Protein AF-A0AB32T5U4-F1 (afdb_monomer_lite)

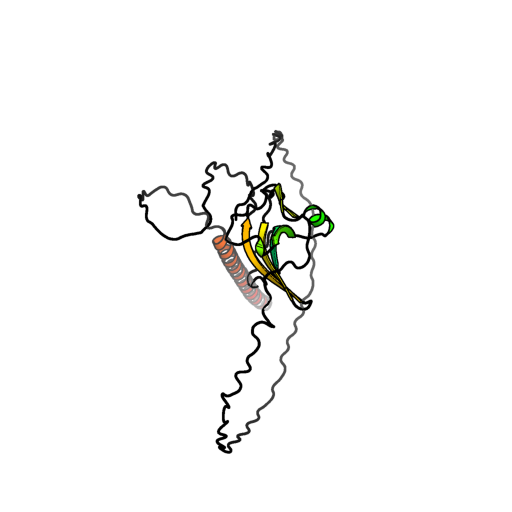Sequence (269 aa):
MIFNEDDEDDDDDDYDEDDDDDNEDDDDDEDDYDEDEEDDDDNDDDDDEDNDDDKDDDDEDDDDDYNEDENDDYDEDDYRFSVDVYQVVVEEERPRRARGGEAEILRCFPVPVHYQNASSLSSRYYYSAEFPSAGVPSAQPFTIGDNRTYSGYWNPPLLPHKSYSVYYQAVSTANGETKIDCVRVATKAAILVTQLTTPYVRIAPAAGDNQLTGAATHKPSAVEPEKQTDHTVKIAGVIAGILLFVIIFLGVVLLMKKRRTYQSYTYYL

Radius of gyration: 34.54 Å; chains: 1; bounding box: 101×61×79 Å

Structure (mmCIF, N/CA/C/O backbone):
data_AF-A0AB32T5U4-F1
#
_entry.id   AF-A0AB32T5U4-F1
#
loop_
_atom_site.group_PDB
_atom_site.id
_atom_site.type_symbol
_atom_site.label_atom_id
_atom_site.label_alt_id
_atom_site.label_comp_id
_atom_site.label_asym_id
_atom_site.label_entity_id
_atom_site.label_seq_id
_atom_site.pdbx_PDB_ins_code
_atom_site.Cartn_x
_atom_site.Cartn_y
_atom_site.Cartn_z
_atom_site.occupancy
_atom_site.B_iso_or_equiv
_atom_site.auth_seq_id
_atom_site.auth_comp_id
_atom_site.auth_asym_id
_atom_site.auth_atom_id
_atom_site.pdbx_PDB_model_num
ATOM 1 N N . MET A 1 1 ? 4.512 -2.742 7.766 1.00 66.81 1 MET A N 1
ATOM 2 C CA . MET A 1 1 ? 3.919 -1.390 7.751 1.00 66.81 1 MET A CA 1
ATOM 3 C C . MET A 1 1 ? 3.518 -1.051 9.172 1.00 66.81 1 MET A C 1
ATOM 5 O O . MET A 1 1 ? 3.053 -1.945 9.868 1.00 66.81 1 MET A O 1
ATOM 9 N N . ILE A 1 2 ? 3.784 0.171 9.619 1.00 75.44 2 ILE A N 1
ATOM 10 C CA . ILE A 1 2 ? 3.422 0.662 10.957 1.00 75.44 2 ILE A CA 1
ATOM 11 C C . ILE A 1 2 ? 2.332 1.721 10.762 1.00 75.44 2 ILE A C 1
ATOM 13 O O . ILE A 1 2 ? 2.363 2.427 9.759 1.00 75.44 2 ILE A O 1
ATOM 17 N N . PHE A 1 3 ? 1.366 1.817 11.668 1.00 75.94 3 PHE A N 1
ATOM 18 C CA . PHE A 1 3 ? 0.330 2.849 11.632 1.00 75.94 3 PHE A CA 1
ATOM 19 C C . PHE A 1 3 ? 0.565 3.840 12.768 1.00 75.94 3 PHE A C 1
ATOM 21 O O . PHE A 1 3 ? 0.832 3.415 13.889 1.00 75.94 3 PHE A O 1
ATOM 28 N N . ASN A 1 4 ? 0.463 5.127 12.459 1.00 77.69 4 ASN A N 1
ATOM 29 C CA . ASN A 1 4 ? 0.433 6.218 13.419 1.00 77.69 4 ASN A CA 1
ATOM 30 C C . ASN A 1 4 ? -0.945 6.880 13.343 1.00 77.69 4 ASN A C 1
ATOM 32 O O . ASN A 1 4 ? -1.395 7.290 12.267 1.00 77.69 4 ASN A O 1
ATOM 36 N N . GLU A 1 5 ? -1.604 6.936 14.490 1.00 77.62 5 GLU A N 1
ATOM 37 C CA . GLU A 1 5 ? -2.922 7.535 14.669 1.00 77.62 5 GLU A CA 1
ATOM 38 C C . GLU A 1 5 ? -2.768 8.948 15.231 1.00 77.62 5 GLU A C 1
ATOM 40 O O . GLU A 1 5 ? -1.816 9.215 15.967 1.00 77.62 5 GLU A O 1
ATOM 45 N N . ASP A 1 6 ? -3.674 9.849 14.852 1.00 75.50 6 ASP A N 1
ATOM 46 C CA . ASP A 1 6 ? -3.906 11.062 15.628 1.00 75.50 6 ASP A CA 1
ATOM 47 C C . ASP A 1 6 ? -4.529 10.630 16.959 1.00 75.50 6 ASP A C 1
ATOM 49 O O . ASP A 1 6 ? -5.593 10.008 16.978 1.00 75.50 6 ASP A O 1
ATOM 53 N N . ASP A 1 7 ? -3.856 10.941 18.063 1.00 70.19 7 ASP A N 1
ATOM 54 C CA . ASP A 1 7 ? -4.480 10.920 19.380 1.00 70.19 7 ASP A CA 1
ATOM 55 C C . ASP A 1 7 ? -5.451 12.115 19.398 1.00 70.19 7 ASP A C 1
ATOM 57 O O . ASP A 1 7 ? -5.055 13.249 19.667 1.00 70.19 7 ASP A O 1
ATOM 61 N N . GLU A 1 8 ? -6.703 11.899 18.983 1.00 63.62 8 GLU A N 1
ATOM 62 C CA . GLU A 1 8 ? -7.773 12.844 19.297 1.00 63.62 8 GLU A CA 1
ATOM 63 C C . GLU A 1 8 ? -7.921 12.791 20.821 1.00 63.62 8 GLU A C 1
ATOM 65 O O . GLU A 1 8 ? -8.418 11.808 21.368 1.00 63.62 8 GLU A O 1
ATOM 70 N N . ASP A 1 9 ? -7.374 13.796 21.510 1.00 57.69 9 ASP A N 1
ATOM 71 C CA . ASP A 1 9 ? -7.696 14.053 22.907 1.00 57.69 9 ASP A CA 1
ATOM 72 C C . ASP A 1 9 ? -9.212 14.299 22.941 1.00 57.69 9 ASP A C 1
ATOM 74 O O . ASP A 1 9 ? -9.683 15.374 22.563 1.00 57.69 9 ASP A O 1
ATOM 78 N N . ASP A 1 10 ? -9.978 13.266 23.298 1.00 56.72 10 ASP A N 1
ATOM 79 C CA . ASP A 1 10 ? -11.373 13.405 23.690 1.00 56.72 10 ASP A CA 1
ATOM 80 C C . ASP A 1 10 ? -11.365 14.315 24.929 1.00 56.72 10 ASP A C 1
ATOM 82 O O . ASP A 1 10 ? -11.149 13.870 26.059 1.00 56.72 10 ASP A O 1
ATOM 86 N N . ASP A 1 11 ? -11.504 15.624 24.709 1.00 54.19 11 ASP A N 1
ATOM 87 C CA . ASP A 1 11 ? -11.953 16.547 25.741 1.00 54.19 11 ASP A CA 1
ATOM 88 C C . ASP A 1 11 ? -13.366 16.070 26.124 1.00 54.19 11 ASP A C 1
ATOM 90 O O . ASP A 1 11 ? -14.363 16.434 25.498 1.00 54.19 11 ASP A O 1
ATOM 94 N N . ASP A 1 12 ? -13.426 15.157 27.101 1.00 55.69 12 ASP A N 1
ATOM 95 C CA . ASP A 1 12 ? -14.632 14.771 27.827 1.00 55.69 12 ASP A CA 1
ATOM 96 C C . ASP A 1 12 ? -15.173 16.038 28.509 1.00 55.69 12 ASP A C 1
ATOM 98 O O . ASP A 1 12 ? -14.871 16.345 29.668 1.00 55.69 12 ASP A O 1
ATOM 102 N N . ASP A 1 13 ? -15.951 16.819 27.766 1.00 54.97 13 ASP A N 1
ATOM 103 C CA . ASP A 1 13 ? -16.846 17.807 28.337 1.00 54.97 13 ASP A CA 1
ATOM 104 C C . ASP A 1 13 ? -17.919 17.024 29.115 1.00 54.97 13 ASP A C 1
ATOM 106 O O . ASP A 1 13 ? -18.945 16.629 28.557 1.00 54.97 13 ASP A O 1
ATOM 110 N N . ASP A 1 14 ? -17.647 16.763 30.401 1.00 55.69 14 ASP A N 1
ATOM 111 C CA . ASP A 1 14 ? -18.618 16.361 31.429 1.00 55.69 14 ASP A CA 1
ATOM 112 C C . ASP A 1 14 ? -19.762 17.397 31.441 1.00 55.69 14 ASP A C 1
ATOM 114 O O . ASP A 1 14 ? -19.773 18.367 32.207 1.00 55.69 14 ASP A O 1
ATOM 118 N N . TYR A 1 15 ? -20.732 17.225 30.549 1.00 55.72 15 TYR A N 1
ATOM 119 C CA . TYR A 1 15 ? -22.063 17.770 30.727 1.00 55.72 15 TYR A CA 1
ATOM 120 C C . TYR A 1 15 ? -22.816 16.771 31.602 1.00 55.72 15 TYR A C 1
ATOM 122 O O . TYR A 1 15 ? -23.402 15.810 31.110 1.00 55.72 15 TYR A O 1
ATOM 130 N N . ASP A 1 16 ? -22.750 17.001 32.916 1.00 56.44 16 ASP A N 1
ATOM 131 C CA . ASP A 1 16 ? -23.737 16.506 33.873 1.00 56.44 16 ASP A CA 1
ATOM 132 C C . ASP A 1 16 ? -25.122 17.002 33.399 1.00 56.44 16 ASP A C 1
ATOM 134 O O . ASP A 1 16 ? -25.543 18.114 33.724 1.00 56.44 16 ASP A O 1
ATOM 138 N N . GLU A 1 17 ? -25.804 16.231 32.548 1.00 56.34 17 GLU A N 1
ATOM 139 C CA . GLU A 1 17 ? -27.228 16.425 32.283 1.00 56.34 17 GLU A CA 1
ATOM 140 C C . GLU A 1 17 ? -27.991 15.807 33.454 1.00 56.34 17 GLU A C 1
ATOM 142 O O . GLU A 1 17 ? -28.059 14.589 33.613 1.00 56.34 17 GLU A O 1
ATOM 147 N N . ASP A 1 18 ? -28.487 16.696 34.316 1.00 58.06 18 ASP A N 1
ATOM 148 C CA . ASP A 1 18 ? -29.383 16.396 35.421 1.00 58.06 18 ASP A CA 1
ATOM 149 C C . ASP A 1 18 ? -30.563 15.529 34.937 1.00 58.06 18 ASP A C 1
ATOM 151 O O . ASP A 1 18 ? -31.302 15.900 34.022 1.00 58.06 18 ASP A O 1
ATOM 155 N N . ASP A 1 19 ? -30.722 14.370 35.583 1.00 54.28 19 ASP A N 1
ATOM 156 C CA . ASP A 1 19 ? -31.874 13.477 35.486 1.00 54.28 19 ASP A CA 1
ATOM 157 C C . ASP A 1 19 ? -33.168 14.226 35.869 1.00 54.28 19 ASP A C 1
ATOM 159 O O . ASP A 1 19 ? -33.513 14.311 37.051 1.00 54.28 19 ASP A O 1
ATOM 163 N N . ASP A 1 20 ? -33.915 14.722 34.883 1.00 59.28 20 ASP A N 1
ATOM 164 C CA . ASP A 1 20 ? -35.325 15.086 35.046 1.00 59.28 20 ASP A CA 1
ATOM 165 C C . ASP A 1 20 ? -36.198 14.029 34.339 1.00 59.28 20 ASP A C 1
ATOM 167 O O . ASP A 1 20 ? -36.510 14.100 33.149 1.00 59.28 20 ASP A O 1
ATOM 171 N N . ASP A 1 21 ? -36.549 13.003 35.124 1.00 54.88 21 ASP A N 1
ATOM 172 C CA . ASP A 1 21 ? -37.644 12.055 34.897 1.00 54.88 21 ASP A CA 1
ATOM 173 C C . ASP A 1 21 ? -38.973 12.825 34.757 1.00 54.88 21 ASP A C 1
ATOM 175 O O . ASP A 1 21 ? -39.631 13.108 35.759 1.00 54.88 21 ASP A O 1
ATOM 179 N N . ASP A 1 22 ? -39.420 13.091 33.530 1.00 59.97 22 ASP A N 1
ATOM 180 C CA . ASP A 1 22 ? -40.815 13.439 33.252 1.00 59.97 22 ASP A CA 1
ATOM 181 C C . ASP A 1 22 ? -41.417 12.423 32.266 1.00 59.97 22 ASP A C 1
ATOM 183 O O . ASP A 1 22 ? -41.262 12.488 31.047 1.00 59.97 22 ASP A O 1
ATOM 187 N N . ASN A 1 23 ? -42.103 11.439 32.857 1.00 50.28 23 ASN A N 1
ATOM 188 C CA . ASN A 1 23 ? -43.158 10.650 32.226 1.00 50.28 23 ASN A CA 1
ATOM 189 C C . ASN A 1 23 ? -44.227 11.600 31.671 1.00 50.28 23 ASN A C 1
ATOM 191 O O . ASN A 1 23 ? -44.981 12.171 32.460 1.00 50.28 23 ASN A O 1
ATOM 195 N N . GLU A 1 24 ? -44.384 11.659 30.355 1.00 58.41 24 GLU A N 1
ATOM 196 C CA . GLU A 1 24 ? -45.670 11.996 29.748 1.00 58.41 24 GLU A CA 1
ATOM 197 C C . GLU A 1 24 ? -45.998 10.932 28.696 1.00 58.41 24 GLU A C 1
ATOM 199 O O . GLU A 1 24 ? -45.400 10.852 27.622 1.00 58.41 24 GLU A O 1
ATOM 204 N N . ASP A 1 25 ? -46.906 10.043 29.107 1.00 53.34 25 ASP A N 1
ATOM 205 C CA . ASP A 1 25 ? -47.738 9.227 28.237 1.00 53.34 25 ASP A CA 1
ATOM 206 C C . ASP A 1 25 ? -48.503 10.169 27.299 1.00 53.34 25 ASP A C 1
ATOM 208 O O . ASP A 1 25 ? -49.294 10.972 27.786 1.00 53.34 25 ASP A O 1
ATOM 212 N N . ASP A 1 26 ? -48.318 10.040 25.989 1.00 59.25 26 ASP A N 1
ATOM 213 C CA . ASP A 1 26 ? -49.297 10.519 25.016 1.00 59.25 26 ASP A CA 1
ATOM 214 C C . ASP A 1 26 ? -49.455 9.455 23.922 1.00 59.25 26 ASP A C 1
ATOM 216 O O . ASP A 1 26 ? -48.520 9.094 23.200 1.00 59.25 26 ASP A O 1
ATOM 220 N N . ASP A 1 27 ? -50.668 8.903 23.921 1.00 57.44 27 ASP A N 1
ATOM 221 C CA . ASP A 1 27 ? -51.300 8.101 22.881 1.00 57.44 27 ASP A CA 1
ATOM 222 C C . ASP A 1 27 ? -51.425 8.905 21.561 1.00 57.44 27 ASP A C 1
ATOM 224 O O . ASP A 1 27 ? -51.099 10.090 21.519 1.00 57.44 27 ASP A O 1
ATOM 228 N N . ASP A 1 28 ? -51.980 8.259 20.525 1.00 60.06 28 ASP A N 1
ATOM 229 C CA . ASP A 1 28 ? -52.451 8.845 19.251 1.00 60.06 28 ASP A CA 1
ATOM 230 C C . ASP A 1 28 ? -51.331 8.907 18.165 1.00 60.06 28 ASP A C 1
ATOM 232 O O . ASP A 1 28 ? -50.232 9.393 18.395 1.00 60.06 28 ASP A O 1
ATOM 236 N N . ASP A 1 29 ? -51.423 8.379 16.939 1.00 58.22 29 ASP A N 1
ATOM 237 C CA . ASP A 1 29 ? -52.549 8.096 16.057 1.00 58.22 29 ASP A CA 1
ATOM 238 C C . ASP A 1 29 ? -52.132 7.142 14.908 1.00 58.22 29 ASP A C 1
ATOM 240 O O . ASP A 1 29 ? -51.019 7.207 14.387 1.00 58.22 29 ASP A O 1
ATOM 244 N N . GLU A 1 30 ? -53.089 6.289 14.541 1.00 58.75 30 GLU A N 1
ATOM 245 C CA . GLU A 1 30 ? -53.580 5.983 13.183 1.00 58.75 30 GLU A CA 1
ATOM 246 C C . GLU A 1 30 ? -52.624 5.566 12.034 1.00 58.75 30 GLU A C 1
ATOM 248 O O . GLU A 1 30 ? -51.814 6.325 11.515 1.00 58.75 30 GLU A O 1
ATOM 253 N N . ASP A 1 31 ? -52.844 4.319 11.599 1.00 54.16 31 ASP A N 1
ATOM 254 C CA . ASP A 1 31 ? -53.238 3.901 10.244 1.00 54.16 31 ASP A CA 1
ATOM 255 C C . ASP A 1 31 ? -52.512 4.508 9.028 1.00 54.16 31 ASP A C 1
ATOM 257 O O . ASP A 1 31 ? -52.779 5.633 8.633 1.00 54.16 31 ASP A O 1
ATOM 261 N N . ASP A 1 32 ? -51.765 3.673 8.298 1.00 58.34 32 ASP A N 1
ATOM 262 C CA . ASP A 1 32 ? -51.865 3.670 6.834 1.00 58.34 32 ASP A CA 1
ATOM 263 C C . ASP A 1 32 ? -51.581 2.265 6.277 1.00 58.34 32 ASP A C 1
ATOM 265 O O . ASP A 1 32 ? -50.550 1.635 6.533 1.00 58.34 32 ASP A O 1
ATOM 269 N N . TYR A 1 33 ? -52.587 1.758 5.567 1.00 59.12 33 TYR A N 1
ATOM 270 C CA . TYR A 1 33 ? -52.575 0.536 4.777 1.00 59.12 33 TYR A CA 1
ATOM 271 C C . TYR A 1 33 ? -52.092 0.901 3.373 1.00 59.12 33 TYR A C 1
ATOM 273 O O . TYR A 1 33 ? -52.775 1.672 2.709 1.00 59.12 33 TYR A O 1
ATOM 281 N N . ASP A 1 34 ? -51.012 0.287 2.894 1.00 59.44 34 ASP A N 1
ATOM 282 C CA . ASP A 1 34 ? -50.714 0.232 1.459 1.00 59.44 34 ASP A CA 1
ATOM 283 C C . ASP A 1 34 ? -50.783 -1.236 1.003 1.00 59.44 34 ASP A C 1
ATOM 285 O O . ASP A 1 34 ? -49.923 -2.066 1.316 1.00 59.44 34 ASP A O 1
ATOM 289 N N . GLU A 1 35 ? -51.893 -1.552 0.330 1.00 58.16 35 GLU A N 1
ATOM 290 C CA . GLU A 1 35 ? -52.080 -2.699 -0.560 1.00 58.16 35 GLU A CA 1
ATOM 291 C C . GLU A 1 35 ? -51.433 -2.352 -1.906 1.00 58.16 35 GLU A C 1
ATOM 293 O O . GLU A 1 35 ? -51.864 -1.385 -2.514 1.00 58.16 35 GLU A O 1
ATOM 298 N N . ASP A 1 36 ? -50.471 -3.139 -2.391 1.00 59.12 36 ASP A N 1
ATOM 299 C CA . ASP A 1 36 ? -50.110 -3.206 -3.818 1.00 59.12 36 ASP A CA 1
ATOM 300 C C . ASP A 1 36 ? -49.621 -4.643 -4.090 1.00 59.12 36 ASP A C 1
ATOM 302 O O . ASP A 1 36 ? -48.616 -5.091 -3.535 1.00 59.12 36 ASP A O 1
ATOM 306 N N . GLU A 1 37 ? -50.525 -5.492 -4.575 1.00 57.78 37 GLU A N 1
ATOM 307 C CA . GLU A 1 37 ? -50.659 -5.965 -5.965 1.00 57.78 37 GLU A CA 1
ATOM 308 C C . GLU A 1 37 ? -49.890 -7.277 -6.225 1.00 57.78 37 GLU A C 1
ATOM 310 O O . GLU A 1 37 ? -48.664 -7.364 -6.187 1.00 57.78 37 GLU A O 1
ATOM 315 N N . GLU A 1 38 ? -50.692 -8.327 -6.423 1.00 54.84 38 GLU A N 1
ATOM 316 C CA . GLU A 1 38 ? -50.318 -9.646 -6.924 1.00 54.84 38 GLU A CA 1
ATOM 317 C C . GLU A 1 38 ? -50.145 -9.561 -8.447 1.00 54.84 38 GLU A C 1
ATOM 319 O O . GLU A 1 38 ? -51.065 -9.110 -9.121 1.00 54.84 38 GLU A O 1
ATOM 324 N N . ASP A 1 39 ? -49.027 -10.057 -8.980 1.00 59.41 39 ASP A N 1
ATOM 325 C CA . ASP A 1 39 ? -48.910 -10.449 -10.387 1.00 59.41 39 ASP A CA 1
ATOM 326 C C . ASP A 1 39 ? -48.348 -11.880 -10.438 1.00 59.41 39 ASP A C 1
ATOM 328 O O . ASP A 1 39 ? -47.172 -12.134 -10.154 1.00 59.41 39 ASP A O 1
ATOM 332 N N . ASP A 1 40 ? -49.247 -12.817 -10.743 1.00 56.88 40 ASP A N 1
ATOM 333 C CA . ASP A 1 40 ? -48.961 -14.182 -11.174 1.00 56.88 40 ASP A CA 1
ATOM 334 C C . ASP A 1 40 ? -48.524 -14.147 -12.650 1.00 56.88 40 ASP A C 1
ATOM 336 O O . ASP A 1 40 ? -49.290 -13.696 -13.498 1.00 56.88 40 ASP A O 1
ATOM 340 N N . ASP A 1 41 ? -47.345 -14.680 -12.975 1.00 61.56 41 ASP A N 1
ATOM 341 C CA . ASP A 1 41 ? -46.968 -15.025 -14.352 1.00 61.56 41 ASP A CA 1
ATOM 342 C C . ASP A 1 41 ? -46.435 -16.468 -14.377 1.00 61.56 41 ASP A C 1
ATOM 344 O O . ASP A 1 41 ? -45.257 -16.743 -14.124 1.00 61.56 41 ASP A O 1
ATOM 348 N N . ASP A 1 42 ? -47.346 -17.394 -14.677 1.00 61.97 42 ASP A N 1
ATOM 349 C CA . ASP A 1 42 ? -47.052 -18.734 -15.174 1.00 61.97 42 ASP A CA 1
ATOM 350 C C . ASP A 1 42 ? -46.509 -18.616 -16.613 1.00 61.97 42 ASP A C 1
ATOM 352 O O . ASP A 1 42 ? -47.172 -18.056 -17.483 1.00 61.97 42 ASP A O 1
ATOM 356 N N . ASN A 1 43 ? -45.328 -19.174 -16.887 1.00 58.31 43 ASN A N 1
ATOM 357 C CA . ASN A 1 43 ? -44.870 -19.468 -18.249 1.00 58.31 43 ASN A CA 1
ATOM 358 C C . ASN A 1 43 ? -44.423 -20.934 -18.306 1.00 58.31 43 ASN A C 1
ATOM 360 O O . ASN A 1 43 ? -43.293 -21.268 -17.945 1.00 58.31 43 ASN A O 1
ATOM 364 N N . ASP A 1 44 ? -45.351 -21.783 -18.744 1.00 58.00 44 ASP A N 1
ATOM 365 C CA . ASP A 1 44 ? -45.097 -23.071 -19.388 1.00 58.00 44 ASP A CA 1
ATOM 366 C C . ASP A 1 44 ? -45.106 -22.809 -20.904 1.00 58.00 44 ASP A C 1
ATOM 368 O O . ASP A 1 44 ? -46.128 -22.348 -21.388 1.00 58.00 44 ASP A O 1
ATOM 372 N N . ASP A 1 45 ? -44.005 -23.071 -21.612 1.00 64.69 45 ASP A N 1
ATOM 373 C CA . ASP A 1 45 ? -43.844 -23.180 -23.082 1.00 64.69 45 ASP A CA 1
ATOM 374 C C . ASP A 1 45 ? -42.378 -23.667 -23.269 1.00 64.69 45 ASP A C 1
ATOM 376 O O . ASP A 1 45 ? -41.484 -23.194 -22.567 1.00 64.69 45 ASP A O 1
ATOM 380 N N . ASP A 1 46 ? -41.952 -24.594 -24.119 1.00 61.38 46 ASP A N 1
ATOM 381 C CA . ASP A 1 46 ? -42.557 -25.439 -25.136 1.00 61.38 46 ASP A CA 1
ATOM 382 C C . ASP A 1 46 ? -41.552 -26.583 -25.413 1.00 61.38 46 ASP A C 1
ATOM 384 O O . ASP A 1 46 ? -40.339 -26.445 -25.204 1.00 61.38 46 ASP A O 1
ATOM 388 N N . ASP A 1 47 ? -42.085 -27.710 -25.873 1.00 59.00 47 ASP A N 1
ATOM 389 C CA . ASP A 1 47 ? -41.381 -28.863 -26.436 1.00 59.00 47 ASP A CA 1
ATOM 390 C C . ASP A 1 47 ? -40.613 -28.508 -27.732 1.00 59.00 47 ASP A C 1
ATOM 392 O O . ASP A 1 47 ? -41.065 -27.655 -28.482 1.00 59.00 47 ASP A O 1
ATOM 396 N N . ASP A 1 48 ? -39.506 -29.204 -28.026 1.00 61.72 48 ASP A N 1
ATOM 397 C CA . ASP A 1 48 ? -39.004 -29.501 -29.390 1.00 61.72 48 ASP A CA 1
ATOM 398 C C . ASP A 1 48 ? -37.863 -30.539 -29.246 1.00 61.72 48 ASP A C 1
ATOM 400 O O . ASP A 1 48 ? -36.794 -30.254 -28.704 1.00 61.72 48 ASP A O 1
ATOM 404 N N . GLU A 1 49 ? -38.158 -31.834 -29.380 1.00 62.16 49 GLU A N 1
ATOM 405 C CA . GLU A 1 49 ? -38.074 -32.651 -30.608 1.00 62.16 49 GLU A CA 1
ATOM 406 C C . GLU A 1 49 ? -36.638 -32.911 -31.125 1.00 62.16 49 GLU A C 1
ATOM 408 O O . GLU A 1 49 ? -36.001 -32.095 -31.787 1.00 62.16 49 GLU A O 1
ATOM 413 N N . ASP A 1 50 ? -36.160 -34.113 -30.781 1.00 60.72 50 ASP A N 1
ATOM 414 C CA . ASP A 1 50 ? -35.359 -35.077 -31.547 1.00 60.72 50 ASP A CA 1
ATOM 415 C C . ASP A 1 50 ? -34.687 -34.616 -32.858 1.00 60.72 50 ASP A C 1
ATOM 417 O O . ASP A 1 50 ? -35.343 -34.248 -33.829 1.00 60.72 50 ASP A O 1
ATOM 421 N N . ASN A 1 51 ? -33.372 -34.839 -32.957 1.00 55.88 51 ASN A N 1
ATOM 422 C CA . ASN A 1 51 ? -32.754 -35.354 -34.184 1.00 55.88 51 ASN A CA 1
ATOM 423 C C . ASN A 1 51 ? -31.513 -36.185 -33.831 1.00 55.88 51 ASN A C 1
ATOM 425 O O . ASN A 1 51 ? -30.448 -35.650 -33.517 1.00 55.88 51 ASN A O 1
ATOM 429 N N . ASP A 1 52 ? -31.691 -37.503 -33.900 1.00 60.91 52 ASP A N 1
ATOM 430 C CA . ASP A 1 52 ? -30.628 -38.473 -34.132 1.00 60.91 52 ASP A CA 1
ATOM 431 C C . ASP A 1 52 ? -30.055 -38.246 -35.539 1.00 60.91 52 ASP A C 1
ATOM 433 O O . ASP A 1 52 ? -30.807 -38.193 -36.508 1.00 60.91 52 ASP A O 1
ATOM 437 N N . ASP A 1 53 ? -28.735 -38.159 -35.668 1.00 62.44 53 ASP A N 1
ATOM 438 C CA . ASP A 1 53 ? -28.049 -38.412 -36.936 1.00 62.44 53 ASP A CA 1
ATOM 439 C C . ASP A 1 53 ? -26.650 -38.952 -36.621 1.00 62.44 53 ASP A C 1
ATOM 441 O O . ASP A 1 53 ? -25.683 -38.211 -36.427 1.00 62.44 53 ASP A O 1
ATOM 445 N N . ASP A 1 54 ? -26.574 -40.281 -36.568 1.00 60.97 54 ASP A N 1
ATOM 446 C CA . ASP A 1 54 ? -25.340 -41.049 -36.660 1.00 60.97 54 ASP A CA 1
ATOM 447 C C . ASP A 1 54 ? -24.581 -40.655 -37.938 1.00 60.97 54 ASP A C 1
ATOM 449 O O . ASP A 1 54 ? -25.106 -40.740 -39.054 1.00 60.97 54 ASP A O 1
ATOM 453 N N . LYS A 1 55 ? -23.317 -40.260 -37.783 1.00 62.31 55 LYS A N 1
ATOM 454 C CA . LYS A 1 55 ? -22.303 -40.375 -38.834 1.00 62.31 55 LYS A CA 1
ATOM 455 C C . LYS A 1 55 ? -21.038 -40.950 -38.214 1.00 62.31 55 LYS A C 1
ATOM 457 O O . LYS A 1 55 ? -20.202 -40.221 -37.688 1.00 62.31 55 LYS A O 1
ATOM 462 N N . ASP A 1 56 ? -20.958 -42.275 -38.268 1.00 57.56 56 ASP A N 1
ATOM 463 C CA . ASP A 1 56 ? -19.701 -42.958 -38.547 1.00 57.56 56 ASP A CA 1
ATOM 464 C C . ASP A 1 56 ? -19.170 -42.412 -39.880 1.00 57.56 56 ASP A C 1
ATOM 466 O O . ASP A 1 56 ? -19.972 -42.213 -40.791 1.00 57.56 56 ASP A O 1
ATOM 470 N N . ASP A 1 57 ? -17.879 -42.106 -39.971 1.00 62.50 57 ASP A N 1
ATOM 471 C CA . ASP A 1 57 ? -17.040 -42.407 -41.137 1.00 62.50 57 ASP A CA 1
ATOM 472 C C . ASP A 1 57 ? -15.635 -41.817 -40.921 1.00 62.50 57 ASP A C 1
ATOM 474 O O . ASP A 1 57 ? -15.444 -40.614 -40.743 1.00 62.50 57 ASP A O 1
ATOM 478 N N . ASP A 1 58 ? -14.686 -42.747 -40.975 1.00 59.72 58 ASP A N 1
ATOM 479 C CA . ASP A 1 58 ? -13.362 -42.632 -41.571 1.00 59.72 58 ASP A CA 1
ATOM 480 C C . ASP A 1 58 ? -12.227 -41.931 -40.802 1.00 59.72 58 ASP A C 1
ATOM 482 O O . ASP A 1 58 ? -12.072 -40.712 -40.743 1.00 59.72 58 ASP A O 1
ATOM 486 N N . ASP A 1 59 ? -11.377 -42.820 -40.281 1.00 59.66 59 ASP A N 1
ATOM 487 C CA . ASP A 1 59 ? -9.941 -42.684 -40.075 1.00 59.66 59 ASP A CA 1
ATOM 488 C C . ASP A 1 59 ? -9.254 -41.920 -41.226 1.00 59.66 59 ASP A C 1
ATOM 490 O O . ASP A 1 59 ? -9.232 -42.412 -42.353 1.00 59.66 59 ASP A O 1
ATOM 494 N N . GLU A 1 60 ? -8.575 -40.809 -40.937 1.00 61.69 60 GLU 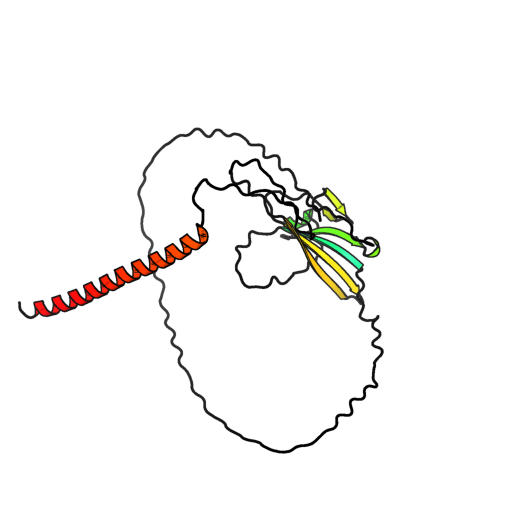A N 1
ATOM 495 C CA . GLU A 1 60 ? -7.327 -40.463 -41.625 1.00 61.69 60 GLU A CA 1
ATOM 496 C C . GLU A 1 60 ? -6.317 -39.965 -40.581 1.00 61.69 60 GLU A C 1
ATOM 498 O O . GLU A 1 60 ? -6.511 -38.955 -39.904 1.00 61.69 60 GLU A O 1
ATOM 503 N N . ASP A 1 61 ? -5.264 -40.767 -40.416 1.00 61.00 61 ASP A N 1
ATOM 504 C CA . ASP A 1 61 ? -4.037 -40.436 -39.707 1.00 61.00 61 ASP A CA 1
ATOM 505 C C . ASP A 1 61 ? -3.342 -39.274 -40.440 1.00 61.00 61 ASP A C 1
ATOM 507 O O . ASP A 1 61 ? -2.607 -39.500 -41.403 1.00 61.00 61 ASP A O 1
ATOM 511 N N . ASP A 1 62 ? -3.554 -38.038 -39.993 1.00 62.22 62 ASP A N 1
ATOM 512 C CA . ASP A 1 62 ? -2.665 -36.930 -40.337 1.00 62.22 62 ASP A CA 1
ATOM 513 C C . ASP A 1 62 ? -1.602 -36.808 -39.237 1.00 62.22 62 ASP A C 1
ATOM 515 O O . ASP A 1 62 ? -1.814 -36.259 -38.153 1.00 62.22 62 ASP A O 1
ATOM 519 N N . ASP A 1 63 ? -0.443 -37.407 -39.529 1.00 64.62 63 ASP A N 1
ATOM 520 C CA . ASP A 1 63 ? 0.830 -37.133 -38.871 1.00 64.62 63 ASP A CA 1
ATOM 521 C C . ASP A 1 63 ? 1.168 -35.645 -39.075 1.00 64.62 63 ASP A C 1
ATOM 523 O O . ASP A 1 63 ? 1.875 -35.262 -40.013 1.00 64.62 63 ASP A O 1
ATOM 527 N N . ASP A 1 64 ? 0.656 -34.792 -38.190 1.00 64.44 64 ASP A N 1
ATOM 528 C CA . ASP A 1 64 ? 1.105 -33.413 -38.075 1.00 64.44 64 ASP A CA 1
ATOM 529 C C . ASP A 1 64 ? 2.549 -33.426 -37.554 1.00 64.44 64 ASP A C 1
ATOM 531 O O . ASP A 1 64 ? 2.825 -33.556 -36.359 1.00 64.44 64 ASP A O 1
ATOM 535 N N . ASP A 1 65 ? 3.483 -33.333 -38.501 1.00 64.12 65 ASP A N 1
ATOM 536 C CA . ASP A 1 65 ? 4.896 -33.025 -38.304 1.00 64.12 65 ASP A CA 1
ATOM 537 C C . ASP A 1 65 ? 4.996 -31.695 -37.540 1.00 64.12 65 ASP A C 1
ATOM 539 O O . ASP A 1 65 ? 5.017 -30.602 -38.118 1.00 64.12 65 ASP A O 1
ATOM 543 N N . TYR A 1 66 ? 4.982 -31.784 -36.207 1.00 60.34 66 TYR A N 1
ATOM 544 C CA . TYR A 1 66 ? 5.340 -30.687 -35.325 1.00 60.34 66 TYR A CA 1
ATOM 545 C C . TYR A 1 66 ? 6.799 -30.336 -35.619 1.00 60.34 66 TYR A C 1
ATOM 547 O O . TYR A 1 66 ? 7.722 -30.910 -35.044 1.00 60.34 66 TYR A O 1
ATOM 555 N N . ASN A 1 67 ? 7.005 -29.381 -36.527 1.00 57.22 67 ASN A N 1
ATOM 556 C CA . ASN A 1 67 ? 8.268 -28.670 -36.632 1.00 57.22 67 ASN A CA 1
ATOM 557 C C . ASN A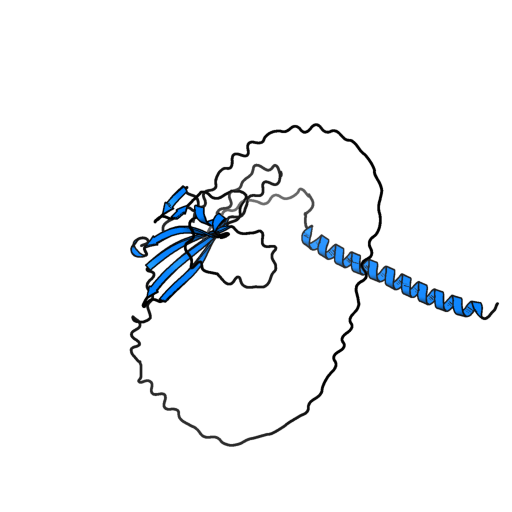 1 67 ? 8.556 -28.041 -35.260 1.00 57.22 67 ASN A C 1
ATOM 559 O O . ASN A 1 67 ? 8.022 -26.990 -34.920 1.00 57.22 67 ASN A O 1
ATOM 563 N N . GLU A 1 68 ? 9.419 -28.690 -34.478 1.00 60.56 68 GLU A N 1
ATOM 564 C CA . GLU A 1 68 ? 10.004 -28.170 -33.232 1.00 60.56 68 GLU A CA 1
ATOM 565 C C . GLU A 1 68 ? 11.070 -27.077 -33.491 1.00 60.56 68 GLU A C 1
ATOM 567 O O . GLU A 1 68 ? 11.804 -26.686 -32.585 1.00 60.56 68 GLU A O 1
ATOM 572 N N . ASP A 1 69 ? 11.139 -26.538 -34.712 1.00 61.97 69 ASP A N 1
ATOM 573 C CA . ASP A 1 69 ? 12.224 -25.677 -35.191 1.00 61.97 69 ASP A CA 1
ATOM 574 C C . ASP A 1 69 ? 11.772 -24.241 -35.532 1.00 61.97 69 ASP A C 1
ATOM 576 O O . ASP A 1 69 ? 12.265 -23.641 -36.479 1.00 61.97 69 ASP A O 1
ATOM 580 N N . GLU A 1 70 ? 10.883 -23.648 -34.737 1.00 60.50 70 GLU A N 1
ATOM 581 C CA . GLU A 1 70 ? 10.813 -22.186 -34.563 1.00 60.50 70 GLU A CA 1
ATOM 582 C C . GLU A 1 70 ? 10.712 -21.898 -33.059 1.00 60.50 70 GLU A C 1
ATOM 584 O O . GLU A 1 70 ? 9.688 -21.491 -32.516 1.00 60.50 70 GLU A O 1
ATOM 589 N N . ASN A 1 71 ? 11.831 -22.107 -32.353 1.00 52.59 71 ASN A N 1
ATOM 590 C CA . ASN A 1 71 ? 12.142 -21.202 -31.252 1.00 52.59 71 ASN A CA 1
ATOM 591 C C . ASN A 1 71 ? 12.409 -19.847 -31.902 1.00 52.59 71 ASN A C 1
ATOM 593 O O . ASN A 1 71 ? 13.559 -19.489 -32.170 1.00 52.59 71 ASN A O 1
ATOM 597 N N . ASP A 1 72 ? 11.330 -19.133 -32.210 1.00 58.47 72 ASP A N 1
ATOM 598 C CA . ASP A 1 72 ? 11.390 -17.694 -32.301 1.00 58.47 72 ASP A CA 1
ATOM 599 C C . ASP A 1 72 ? 12.056 -17.258 -31.001 1.00 58.47 72 ASP A C 1
ATOM 601 O O . ASP A 1 72 ? 11.540 -17.494 -29.904 1.00 58.47 72 ASP A O 1
ATOM 605 N N . ASP A 1 73 ? 13.262 -16.715 -31.130 1.00 60.16 73 ASP A N 1
ATOM 606 C CA . ASP A 1 73 ? 13.904 -15.917 -30.101 1.00 60.16 73 ASP A CA 1
ATOM 607 C C . ASP A 1 73 ? 12.974 -14.706 -29.945 1.00 60.16 73 ASP A C 1
ATOM 609 O O . ASP A 1 73 ? 13.159 -13.659 -30.564 1.00 60.16 73 ASP A O 1
ATOM 613 N N . TYR A 1 74 ? 11.849 -14.910 -29.251 1.00 56.75 74 TYR A N 1
ATOM 614 C CA . TYR A 1 74 ? 11.018 -13.836 -28.763 1.00 56.75 74 TYR A CA 1
ATOM 615 C C . TYR A 1 74 ? 11.990 -13.033 -27.924 1.00 56.75 74 TYR A C 1
ATOM 617 O O . TYR A 1 74 ? 12.407 -13.518 -26.873 1.00 56.75 74 TYR A O 1
ATOM 625 N N . ASP A 1 75 ? 12.408 -11.870 -28.427 1.00 56.72 75 ASP A N 1
ATOM 626 C CA . ASP A 1 75 ? 13.189 -10.901 -27.675 1.00 56.72 75 ASP A CA 1
ATOM 627 C C . ASP A 1 75 ? 12.411 -10.641 -26.375 1.00 56.72 75 ASP A C 1
ATOM 629 O O . ASP A 1 75 ? 11.509 -9.804 -26.312 1.00 56.72 75 ASP A O 1
ATOM 633 N N . GLU A 1 76 ? 12.714 -11.412 -25.328 1.00 58.50 76 GLU A N 1
ATOM 634 C CA . GLU A 1 76 ? 11.995 -11.412 -24.047 1.00 58.50 76 GLU A CA 1
ATOM 635 C C . GLU A 1 76 ? 12.131 -10.040 -23.357 1.00 58.50 76 GLU A C 1
ATOM 637 O O . GLU A 1 76 ? 11.396 -9.686 -22.432 1.00 58.50 76 GLU A O 1
ATOM 642 N N . ASP A 1 77 ? 13.042 -9.223 -23.881 1.00 57.75 77 ASP A N 1
ATOM 643 C CA . ASP A 1 77 ? 13.297 -7.846 -23.515 1.00 57.75 77 ASP A CA 1
ATOM 644 C C . ASP A 1 77 ? 12.252 -6.844 -24.064 1.00 57.75 77 ASP A C 1
ATOM 646 O O . ASP A 1 77 ? 12.115 -5.773 -23.470 1.00 57.75 77 ASP A O 1
ATOM 650 N N . ASP A 1 78 ? 11.467 -7.156 -25.112 1.00 58.66 78 ASP A N 1
ATOM 651 C CA . ASP A 1 78 ? 10.464 -6.216 -25.672 1.00 58.66 78 ASP A CA 1
ATOM 652 C C . ASP A 1 78 ? 9.153 -6.173 -24.861 1.00 58.66 78 ASP A C 1
ATOM 654 O O . ASP A 1 78 ? 8.438 -5.170 -24.865 1.00 58.66 78 ASP A O 1
ATOM 658 N N . TYR A 1 79 ? 8.859 -7.212 -24.068 1.00 55.59 79 TYR A N 1
ATOM 659 C CA . TYR A 1 79 ? 7.675 -7.245 -23.193 1.00 55.59 79 TYR A CA 1
ATOM 660 C C . TYR A 1 79 ? 7.975 -7.008 -21.709 1.00 55.59 79 TYR A C 1
ATOM 662 O O . TYR A 1 79 ? 7.103 -7.169 -20.843 1.00 55.59 79 TYR A O 1
ATOM 670 N N . ARG A 1 80 ? 9.201 -6.584 -21.384 1.00 63.66 80 ARG A N 1
ATOM 671 C CA . ARG A 1 80 ? 9.618 -6.372 -20.000 1.00 63.66 80 ARG A CA 1
ATOM 672 C C . ARG A 1 80 ? 9.314 -4.953 -19.530 1.00 63.66 80 ARG A C 1
ATOM 674 O O . ARG A 1 80 ? 10.150 -4.056 -19.562 1.00 63.66 80 ARG A O 1
ATOM 681 N N . PHE A 1 81 ? 8.119 -4.778 -18.983 1.00 75.25 81 PHE A N 1
ATOM 682 C CA . PHE A 1 81 ? 7.795 -3.609 -18.172 1.00 75.25 81 PHE A CA 1
ATOM 683 C C . PHE A 1 81 ? 8.627 -3.635 -16.877 1.00 75.25 81 PHE A C 1
ATOM 685 O O . PHE A 1 81 ? 8.358 -4.417 -15.965 1.00 75.25 81 PHE A O 1
ATOM 692 N N . SER A 1 82 ? 9.662 -2.797 -16.781 1.00 85.75 82 SER A N 1
ATOM 693 C CA . SER A 1 82 ? 10.338 -2.549 -15.504 1.00 85.75 82 SER A CA 1
ATOM 694 C C . SER A 1 82 ? 9.487 -1.637 -14.627 1.00 85.75 82 SER A C 1
ATOM 696 O O . SER A 1 82 ? 8.885 -0.688 -15.122 1.00 85.75 82 SER A O 1
ATOM 698 N N . VAL A 1 83 ? 9.460 -1.889 -13.317 1.00 89.75 83 VAL A N 1
ATOM 699 C CA . VAL A 1 83 ? 8.820 -0.961 -12.376 1.00 89.75 83 VAL A CA 1
ATOM 700 C C . VAL A 1 83 ? 9.615 0.341 -12.350 1.00 89.75 83 VAL A C 1
ATOM 702 O O . VAL A 1 83 ? 10.807 0.342 -12.033 1.00 89.75 83 VAL A O 1
ATOM 705 N N . ASP A 1 84 ? 8.949 1.451 -12.643 1.00 91.69 84 ASP A N 1
ATOM 706 C CA . ASP A 1 84 ? 9.538 2.788 -12.589 1.00 91.69 84 ASP A CA 1
ATOM 707 C C . ASP A 1 84 ? 9.380 3.386 -11.194 1.00 91.69 84 ASP A C 1
ATOM 709 O O . ASP A 1 84 ? 10.290 4.024 -10.654 1.00 91.69 84 ASP A O 1
ATOM 713 N N . VAL A 1 85 ? 8.214 3.159 -10.589 1.00 94.25 85 VAL A N 1
ATOM 714 C CA . VAL A 1 85 ? 7.835 3.799 -9.338 1.00 94.25 85 VAL A CA 1
ATOM 715 C C . VAL A 1 85 ? 6.911 2.917 -8.506 1.00 94.25 85 VAL A C 1
ATOM 717 O O . VAL A 1 85 ? 6.070 2.183 -9.023 1.00 94.25 85 VAL A O 1
ATOM 720 N N . TYR A 1 86 ? 7.078 3.009 -7.192 1.00 94.69 86 TYR A N 1
ATOM 721 C CA . TYR A 1 86 ? 6.209 2.405 -6.199 1.00 94.69 86 TYR A CA 1
ATOM 722 C C . TYR A 1 86 ? 5.409 3.486 -5.485 1.00 94.69 86 TYR A C 1
ATOM 724 O O . TYR A 1 86 ? 5.980 4.469 -5.014 1.00 94.69 86 TYR A O 1
ATOM 732 N N . GLN A 1 87 ? 4.103 3.300 -5.356 1.00 96.12 87 GLN A N 1
ATOM 733 C CA . GLN A 1 87 ? 3.217 4.246 -4.684 1.00 96.12 87 GLN A CA 1
ATOM 734 C C . GLN A 1 87 ? 2.502 3.561 -3.519 1.00 96.12 87 GLN A C 1
ATOM 736 O O . GLN A 1 87 ? 2.174 2.374 -3.570 1.00 96.12 87 GLN A O 1
ATOM 741 N N . VAL A 1 88 ? 2.275 4.322 -2.453 1.00 96.00 88 VAL A N 1
ATOM 742 C CA . VAL A 1 88 ? 1.520 3.888 -1.277 1.00 96.00 88 VAL A CA 1
ATOM 743 C C . VAL A 1 88 ? 0.208 4.653 -1.249 1.00 96.00 88 VAL A C 1
ATOM 745 O O . VAL A 1 88 ? 0.207 5.884 -1.185 1.00 96.00 88 VAL A O 1
ATOM 748 N N . VAL A 1 89 ? -0.902 3.925 -1.292 1.00 96.75 89 VAL A N 1
ATOM 749 C CA . VAL A 1 89 ? -2.251 4.488 -1.361 1.00 96.75 89 VAL A CA 1
ATOM 750 C C . VAL A 1 89 ? -3.021 4.120 -0.107 1.00 96.75 89 VAL A C 1
ATOM 752 O O . VAL A 1 89 ? -3.039 2.961 0.299 1.00 96.75 89 VAL A O 1
ATOM 755 N N . VAL A 1 90 ? -3.665 5.110 0.498 1.00 96.44 90 VAL A N 1
ATOM 756 C CA . VAL A 1 90 ? -4.545 4.925 1.650 1.00 96.44 90 VAL A CA 1
ATOM 757 C C . VAL A 1 90 ? -5.974 5.160 1.189 1.00 96.44 90 VAL A C 1
ATOM 759 O O . VAL A 1 90 ? -6.278 6.221 0.649 1.00 96.44 90 VAL A O 1
ATOM 762 N N . GLU A 1 91 ? -6.843 4.177 1.394 1.00 95.00 91 GLU A N 1
ATOM 763 C CA . GLU A 1 91 ? -8.284 4.265 1.164 1.00 95.00 91 GLU A CA 1
ATOM 764 C C . GLU A 1 91 ? -9.015 4.276 2.510 1.00 95.00 91 GLU A C 1
ATOM 766 O O . GLU A 1 91 ? -8.784 3.413 3.353 1.00 95.00 91 GLU A O 1
ATOM 771 N N . GLU A 1 92 ? -9.910 5.238 2.719 1.00 92.94 92 GLU A N 1
ATOM 772 C CA . GLU A 1 92 ? -10.855 5.230 3.834 1.00 92.94 92 GLU A CA 1
ATOM 773 C C . GLU A 1 92 ? -11.945 4.184 3.563 1.00 92.94 92 GLU A C 1
ATOM 775 O O . GLU A 1 92 ? -12.741 4.295 2.621 1.00 92.94 92 GLU A O 1
ATOM 780 N N . GLU A 1 93 ? -11.985 3.143 4.393 1.00 87.12 93 GLU A N 1
ATOM 781 C CA . GLU A 1 93 ? -13.002 2.112 4.292 1.00 87.12 93 GLU A CA 1
ATOM 782 C C . GLU A 1 93 ? -14.333 2.618 4.834 1.00 87.12 93 GLU A C 1
ATOM 784 O O . GLU A 1 93 ? -14.434 3.167 5.930 1.00 87.12 93 GLU A O 1
ATOM 789 N N . ARG A 1 94 ? -15.399 2.361 4.078 1.00 79.44 94 ARG A N 1
ATOM 790 C CA . ARG A 1 94 ? -16.754 2.494 4.608 1.00 79.44 94 ARG A CA 1
ATOM 791 C C . ARG A 1 94 ? -17.141 1.204 5.320 1.00 79.44 94 ARG A C 1
ATOM 793 O O . ARG A 1 94 ? -16.729 0.141 4.852 1.00 79.44 94 ARG A O 1
ATOM 800 N N . PRO A 1 95 ? -18.004 1.267 6.348 1.00 65.38 95 PRO A N 1
ATOM 801 C CA . PRO A 1 95 ? -18.617 0.085 6.937 1.00 65.38 95 PRO A CA 1
ATOM 802 C C . PRO A 1 95 ? -19.357 -0.707 5.853 1.00 65.38 95 PRO A C 1
ATOM 804 O O . PRO A 1 95 ? -20.499 -0.413 5.494 1.00 65.38 95 PRO A O 1
ATOM 807 N N . ARG A 1 96 ? -18.692 -1.704 5.268 1.00 62.31 96 ARG A N 1
ATOM 808 C CA . ARG A 1 96 ? -19.333 -2.634 4.349 1.00 62.31 96 ARG A CA 1
ATOM 809 C C . ARG A 1 96 ? -20.003 -3.684 5.216 1.00 62.31 96 ARG A C 1
ATOM 811 O O . ARG A 1 96 ? -19.339 -4.533 5.801 1.00 62.31 96 ARG A O 1
ATOM 818 N N . ARG A 1 97 ? -21.337 -3.640 5.295 1.00 57.31 97 ARG A N 1
ATOM 819 C CA . ARG A 1 97 ? -22.101 -4.825 5.705 1.00 57.31 97 ARG A CA 1
ATOM 820 C C . ARG A 1 97 ? -21.662 -5.942 4.767 1.00 57.31 97 ARG A C 1
ATOM 822 O O . ARG A 1 97 ? -21.744 -5.756 3.554 1.00 57.31 97 ARG A O 1
ATOM 829 N N . ALA A 1 98 ? -21.143 -7.033 5.322 1.00 51.19 98 ALA A N 1
ATOM 830 C CA . ALA A 1 98 ? -20.653 -8.183 4.575 1.00 51.19 98 ALA A CA 1
ATOM 831 C C . ALA A 1 98 ? -21.784 -8.773 3.718 1.00 51.19 98 ALA A C 1
ATOM 833 O O . ALA A 1 98 ? -22.497 -9.686 4.128 1.00 51.19 98 ALA A O 1
ATOM 834 N N . ARG A 1 99 ? -21.985 -8.216 2.524 1.00 51.03 99 ARG A N 1
ATOM 835 C CA . ARG A 1 99 ? -22.780 -8.826 1.471 1.00 51.03 99 ARG A CA 1
ATOM 836 C C . ARG A 1 99 ? -21.848 -9.853 0.846 1.00 51.03 99 ARG A C 1
ATOM 838 O O . ARG A 1 99 ? -20.961 -9.505 0.076 1.00 51.03 99 ARG A O 1
ATOM 845 N N . GLY A 1 100 ? -21.948 -11.083 1.340 1.00 46.09 100 GLY A N 1
ATOM 846 C CA . GLY A 1 100 ? -21.084 -12.178 0.927 1.00 46.09 100 GLY A CA 1
ATOM 847 C C . GLY A 1 100 ? -21.145 -12.421 -0.581 1.00 46.09 100 GLY A C 1
ATOM 848 O O . GLY A 1 100 ? -22.203 -12.277 -1.189 1.00 46.09 100 GLY A O 1
ATOM 849 N N . GLY A 1 101 ? -20.013 -12.834 -1.149 1.00 47.25 101 GLY A N 1
ATOM 850 C CA . GLY A 1 101 ? -19.994 -13.646 -2.367 1.00 47.25 101 GLY A CA 1
ATOM 851 C C . GLY A 1 101 ? -19.221 -13.105 -3.565 1.00 47.25 101 GLY A C 1
ATOM 852 O O . GLY A 1 101 ? -18.915 -13.897 -4.447 1.00 47.25 101 GLY A O 1
ATOM 853 N N . GLU A 1 102 ? -18.850 -11.826 -3.613 1.00 43.34 102 GLU A N 1
ATOM 854 C CA . GLU A 1 102 ? -18.063 -11.300 -4.736 1.00 43.34 102 GLU A CA 1
ATOM 855 C C . GLU A 1 102 ? -16.591 -11.213 -4.327 1.00 43.34 102 GLU A C 1
ATOM 857 O O . GLU A 1 102 ? -16.247 -10.507 -3.376 1.00 43.34 102 GLU A O 1
ATOM 862 N N . ALA A 1 103 ? -15.720 -11.970 -5.003 1.00 50.78 103 ALA A N 1
ATOM 863 C CA . ALA A 1 103 ? -14.280 -11.790 -4.873 1.00 50.78 103 ALA A CA 1
ATOM 864 C C . ALA A 1 103 ? -13.977 -10.309 -5.122 1.00 50.78 103 ALA A C 1
ATOM 866 O O . ALA A 1 103 ? -14.347 -9.770 -6.165 1.00 50.78 103 ALA A O 1
ATOM 867 N N . GLU A 1 104 ? -13.376 -9.636 -4.142 1.00 57.25 104 GLU A N 1
ATOM 868 C CA . GLU A 1 104 ? -13.042 -8.225 -4.264 1.00 57.25 104 GLU A CA 1
ATOM 869 C C . GLU A 1 104 ? -12.104 -8.060 -5.462 1.00 57.25 104 GLU A C 1
ATOM 871 O O . GLU A 1 104 ? -10.929 -8.419 -5.396 1.00 57.25 104 GLU A O 1
ATOM 876 N N . ILE A 1 105 ? -12.631 -7.554 -6.581 1.00 57.41 105 ILE A N 1
ATOM 877 C CA . ILE A 1 105 ? -11.809 -7.164 -7.723 1.00 57.41 105 ILE A CA 1
ATOM 878 C C . ILE A 1 105 ? -10.886 -6.071 -7.191 1.00 57.41 105 ILE A C 1
ATOM 880 O O . ILE A 1 105 ? -11.351 -4.965 -6.905 1.00 57.41 105 ILE A O 1
ATOM 884 N N . LEU A 1 106 ? -9.604 -6.395 -7.005 1.00 65.44 106 LEU A N 1
ATOM 885 C CA . LEU A 1 106 ? -8.583 -5.434 -6.602 1.00 65.44 106 LEU A CA 1
ATOM 886 C C . LEU A 1 106 ? -8.577 -4.304 -7.633 1.00 65.44 106 LEU A C 1
ATOM 888 O O . LEU A 1 106 ? -8.213 -4.495 -8.792 1.00 65.44 106 LEU A O 1
ATOM 892 N N . ARG A 1 107 ? -9.047 -3.126 -7.221 1.00 78.44 107 ARG A N 1
ATOM 893 C CA . ARG A 1 107 ? -9.036 -1.928 -8.058 1.00 78.44 107 ARG A CA 1
ATOM 894 C C . ARG A 1 107 ? -7.779 -1.147 -7.724 1.00 78.44 107 ARG A C 1
ATOM 896 O O . ARG A 1 107 ? -7.693 -0.556 -6.653 1.00 78.44 107 ARG A O 1
ATOM 903 N N . CYS A 1 108 ? -6.816 -1.156 -8.637 1.00 93.75 108 CYS A N 1
ATOM 904 C CA . CYS A 1 108 ? -5.664 -0.268 -8.539 1.00 93.75 108 CYS A CA 1
ATOM 905 C C . CYS A 1 108 ? -6.088 1.189 -8.740 1.00 93.75 108 CYS A C 1
ATOM 907 O O . CYS A 1 108 ? -7.161 1.469 -9.281 1.00 93.75 108 CYS A O 1
ATOM 909 N N . PHE A 1 109 ? -5.241 2.121 -8.303 1.00 94.94 109 PHE A N 1
ATOM 910 C CA . PHE A 1 109 ? -5.563 3.544 -8.271 1.00 94.94 109 PHE A CA 1
ATOM 911 C C . PHE A 1 109 ? -4.737 4.289 -9.324 1.00 94.94 109 PHE A C 1
ATOM 913 O O . PHE A 1 109 ? -3.601 4.661 -9.039 1.00 94.94 109 PHE A O 1
ATOM 920 N N . PRO A 1 110 ? -5.261 4.517 -10.542 1.00 93.69 110 PRO A N 1
ATOM 921 C CA . PRO A 1 110 ? -4.476 5.085 -11.640 1.00 93.69 110 PRO A CA 1
ATOM 922 C C . PRO A 1 110 ? -4.320 6.606 -11.580 1.00 93.69 110 PRO A C 1
ATOM 924 O O . PRO A 1 110 ? -3.414 7.153 -12.202 1.00 93.69 110 PRO A O 1
ATOM 927 N N . VAL A 1 111 ? -5.211 7.304 -10.870 1.00 94.19 111 VAL A N 1
ATOM 928 C CA . VAL A 1 111 ? -5.202 8.770 -10.801 1.00 94.19 111 VAL A CA 1
ATOM 929 C C . VAL A 1 111 ? -4.570 9.211 -9.480 1.00 94.19 111 VAL A C 1
ATOM 931 O O . VAL A 1 111 ? -5.114 8.857 -8.427 1.00 94.19 111 VAL A O 1
ATOM 934 N N . PRO A 1 112 ? -3.476 9.997 -9.505 1.00 94.94 112 PRO A N 1
ATOM 935 C CA . PRO A 1 112 ? -2.859 10.519 -8.295 1.00 94.94 112 PRO A CA 1
ATOM 936 C C . PRO A 1 112 ? -3.776 11.538 -7.617 1.00 94.94 112 PRO A C 1
ATOM 938 O O . PRO A 1 112 ? -4.219 12.513 -8.227 1.00 94.94 112 PRO A O 1
ATOM 941 N N . VAL A 1 113 ? -4.046 11.319 -6.331 1.00 96.44 113 VAL A N 1
ATOM 942 C CA . VAL A 1 113 ? -4.885 12.195 -5.504 1.00 96.44 113 VAL A CA 1
ATOM 943 C C . VAL A 1 113 ? -4.097 12.603 -4.266 1.00 96.44 113 VAL A C 1
ATOM 945 O O . VAL A 1 113 ? -3.705 11.756 -3.468 1.00 96.44 113 VAL A O 1
ATOM 948 N N . HIS A 1 114 ? -3.875 13.905 -4.088 1.00 96.62 114 HIS A N 1
ATOM 949 C CA . HIS A 1 114 ? -3.300 14.442 -2.853 1.00 96.62 114 HIS A CA 1
ATOM 950 C C . HIS A 1 114 ? -4.344 14.456 -1.737 1.00 96.62 114 HIS A C 1
ATOM 952 O O . HIS A 1 114 ? -5.511 14.754 -1.995 1.00 96.62 114 HIS A O 1
ATOM 958 N N . TYR A 1 115 ? -3.912 14.231 -0.494 1.00 96.19 115 TYR A N 1
ATOM 959 C CA . TYR A 1 115 ? -4.801 14.232 0.669 1.00 96.19 115 TYR A CA 1
ATOM 960 C C . TYR A 1 115 ? -5.674 15.493 0.765 1.00 96.19 115 TYR A C 1
ATOM 962 O O . TYR A 1 115 ? -6.886 15.387 0.926 1.00 96.19 115 TYR A O 1
ATOM 970 N N . GLN A 1 116 ? -5.099 16.688 0.563 1.00 94.94 116 GLN A N 1
ATOM 971 C CA . GLN A 1 116 ? -5.856 17.949 0.642 1.00 94.94 116 GLN A CA 1
ATOM 972 C C . GLN A 1 116 ? -6.978 18.048 -0.407 1.00 94.94 116 GLN A C 1
ATOM 974 O O . GLN A 1 116 ? -7.958 18.760 -0.201 1.00 94.94 116 GLN A O 1
ATOM 979 N N . ASN A 1 117 ? -6.841 17.329 -1.523 1.00 95.81 117 ASN A N 1
ATOM 980 C CA . ASN A 1 117 ? -7.806 17.322 -2.618 1.00 95.81 117 ASN A CA 1
ATOM 981 C C . ASN A 1 117 ? -8.769 16.128 -2.550 1.00 95.81 117 ASN A C 1
ATOM 983 O O . ASN A 1 117 ? -9.710 16.073 -3.336 1.00 95.81 117 ASN A O 1
ATOM 987 N N . ALA A 1 118 ? -8.565 15.170 -1.642 1.00 93.62 118 ALA A N 1
ATOM 988 C CA . ALA A 1 118 ? -9.385 13.963 -1.583 1.00 93.62 118 ALA A CA 1
ATOM 989 C C . ALA A 1 118 ? -10.863 14.307 -1.344 1.00 93.62 118 ALA A C 1
ATOM 991 O O . ALA A 1 118 ? -11.728 13.885 -2.112 1.00 93.62 118 ALA A O 1
ATOM 992 N N . SER A 1 119 ? -11.144 15.175 -0.367 1.00 91.75 119 SER A N 1
ATOM 993 C CA . SER A 1 119 ? -12.505 15.623 -0.050 1.00 91.75 119 SER A CA 1
ATOM 994 C C . SER A 1 119 ? -13.155 16.411 -1.190 1.00 91.75 119 SER A C 1
ATOM 996 O O . SER A 1 119 ? -14.324 16.188 -1.499 1.00 91.75 119 SER A O 1
ATOM 998 N N . SER A 1 120 ? -12.412 17.310 -1.848 1.00 94.69 120 SER A N 1
ATOM 999 C CA . SER A 1 120 ? -12.948 18.129 -2.947 1.00 94.69 120 SER A CA 1
ATOM 1000 C C . SER A 1 120 ? -13.214 17.317 -4.216 1.00 94.69 120 SER A C 1
ATOM 1002 O O . SER A 1 120 ? -14.141 17.633 -4.958 1.00 94.69 120 SER A O 1
ATOM 1004 N N . LEU A 1 121 ? -12.448 16.247 -4.440 1.00 93.94 121 LEU A N 1
ATOM 1005 C CA . LEU A 1 121 ? -12.641 15.298 -5.538 1.00 93.94 121 LEU A CA 1
ATOM 1006 C C . LEU A 1 121 ? -13.624 14.166 -5.195 1.00 93.94 121 LEU A C 1
ATOM 1008 O O . LEU A 1 121 ? -13.841 13.287 -6.026 1.00 93.94 121 LEU A O 1
ATOM 1012 N N . SER A 1 122 ? -14.207 14.157 -3.987 1.00 93.12 122 SER A N 1
ATOM 1013 C CA . SER A 1 122 ? -15.013 13.037 -3.470 1.00 93.12 122 SER A CA 1
ATOM 1014 C C . SER A 1 122 ? -14.280 11.684 -3.552 1.00 93.12 122 SER A C 1
ATOM 1016 O O . SER A 1 122 ? -14.885 10.617 -3.678 1.00 93.12 122 SER A O 1
ATOM 1018 N N . SER A 1 123 ? -12.948 11.721 -3.498 1.00 93.44 123 SER A N 1
ATOM 1019 C CA . SER A 1 123 ? -12.116 10.528 -3.524 1.00 93.44 123 SER A CA 1
ATOM 1020 C C . SER A 1 123 ? -12.079 9.901 -2.138 1.00 93.44 123 SER A C 1
ATOM 1022 O O . SER A 1 123 ? -11.856 10.580 -1.139 1.00 93.44 123 SER A O 1
ATOM 1024 N N . ARG A 1 124 ? -12.252 8.579 -2.084 1.00 92.25 124 ARG A N 1
ATOM 1025 C CA . ARG A 1 124 ? -12.072 7.789 -0.853 1.00 92.25 124 ARG A CA 1
ATOM 1026 C C . ARG A 1 124 ? -10.624 7.391 -0.611 1.00 92.25 124 ARG A C 1
ATOM 1028 O O . ARG A 1 124 ? -10.323 6.840 0.437 1.00 92.25 124 ARG A O 1
ATOM 1035 N N . TYR A 1 125 ? -9.751 7.639 -1.580 1.00 95.38 125 TYR A N 1
ATOM 1036 C CA . TYR A 1 125 ? -8.344 7.308 -1.484 1.00 95.38 125 TYR A CA 1
ATOM 1037 C C . TYR A 1 125 ? -7.472 8.531 -1.749 1.00 95.38 125 TYR A C 1
ATOM 1039 O O . TYR A 1 125 ? -7.874 9.476 -2.437 1.00 95.38 125 TYR A O 1
ATOM 1047 N N . TYR A 1 126 ? -6.255 8.479 -1.229 1.00 97.25 126 TYR A N 1
ATOM 1048 C CA . TYR A 1 126 ? -5.200 9.434 -1.519 1.00 97.25 126 TYR A CA 1
ATOM 1049 C C . TYR A 1 126 ? -3.848 8.725 -1.550 1.00 97.25 126 TYR A C 1
ATOM 1051 O O . TYR A 1 126 ? -3.651 7.667 -0.950 1.00 97.25 126 TYR A O 1
ATOM 1059 N N . TYR A 1 127 ? -2.905 9.312 -2.271 1.00 97.44 127 TYR A N 1
ATOM 1060 C CA . TYR A 1 127 ? -1.524 8.856 -2.282 1.00 97.44 127 TYR A CA 1
ATOM 1061 C C . TYR A 1 127 ? -0.817 9.432 -1.059 1.00 97.44 127 TYR A C 1
ATOM 1063 O O . TYR A 1 127 ? -0.868 10.638 -0.812 1.00 97.44 127 TYR A O 1
ATOM 1071 N N . SER A 1 128 ? -0.171 8.557 -0.296 1.00 97.50 128 SER A N 1
ATOM 1072 C CA . SER A 1 128 ? 0.571 8.886 0.924 1.00 97.50 128 SER A CA 1
ATOM 1073 C C . SER A 1 128 ? 2.076 8.991 0.654 1.00 97.50 128 SER A C 1
ATOM 1075 O O . SER A 1 128 ? 2.764 9.816 1.255 1.00 97.50 128 SER A O 1
ATOM 1077 N N . ALA A 1 129 ? 2.593 8.205 -0.293 1.00 96.56 129 ALA A N 1
ATOM 1078 C CA . ALA A 1 129 ? 3.991 8.264 -0.688 1.00 96.56 129 ALA A CA 1
ATOM 1079 C C . ALA A 1 129 ? 4.226 7.748 -2.105 1.00 96.56 129 ALA A C 1
ATOM 1081 O O . ALA A 1 129 ? 3.469 6.928 -2.622 1.00 96.56 129 ALA A O 1
ATOM 1082 N N . GLU A 1 130 ? 5.333 8.193 -2.691 1.00 95.38 130 GLU A N 1
ATOM 1083 C CA . GLU A 1 130 ? 5.846 7.697 -3.960 1.00 95.38 130 GLU A CA 1
ATOM 1084 C C . GLU A 1 130 ? 7.369 7.530 -3.873 1.00 95.38 130 GLU A C 1
ATOM 1086 O O . GLU A 1 130 ? 8.079 8.425 -3.404 1.00 95.38 130 GLU A O 1
ATOM 1091 N N . PHE A 1 131 ? 7.874 6.381 -4.316 1.00 93.69 131 PHE A N 1
ATOM 1092 C CA . PHE A 1 131 ? 9.284 6.017 -4.270 1.00 93.69 131 PHE A CA 1
ATOM 1093 C C . PHE A 1 131 ? 9.752 5.549 -5.651 1.00 93.69 131 PHE A C 1
ATOM 1095 O O . PHE A 1 131 ? 9.183 4.595 -6.184 1.00 93.69 131 PHE A O 1
ATOM 1102 N N . PRO A 1 132 ? 10.804 6.151 -6.235 1.00 93.12 132 PRO A N 1
ATOM 1103 C CA . PRO A 1 132 ? 11.375 5.637 -7.476 1.00 93.12 132 PRO A CA 1
ATOM 1104 C C . PRO A 1 132 ? 11.899 4.216 -7.250 1.00 93.12 132 PRO A C 1
ATOM 1106 O O . PRO A 1 132 ? 12.420 3.918 -6.172 1.00 93.12 132 PRO A O 1
ATOM 1109 N N . SER A 1 133 ? 11.819 3.346 -8.257 1.00 88.12 133 SER A N 1
ATOM 1110 C CA . SER A 1 133 ? 12.256 1.948 -8.124 1.00 88.12 133 SER A CA 1
ATOM 1111 C C . SER A 1 133 ? 13.726 1.819 -7.704 1.00 88.12 133 SER A C 1
ATOM 1113 O O . SER A 1 133 ? 14.066 0.977 -6.873 1.00 88.12 133 SER A O 1
ATOM 1115 N N . ALA A 1 134 ? 14.584 2.738 -8.159 1.00 84.81 134 ALA A N 1
ATOM 1116 C CA . ALA A 1 134 ? 15.983 2.840 -7.734 1.00 84.81 134 ALA A CA 1
ATOM 1117 C C . ALA A 1 134 ? 16.169 3.171 -6.234 1.00 84.81 134 ALA A C 1
ATOM 1119 O O . ALA A 1 134 ? 17.235 2.918 -5.672 1.00 84.81 134 ALA A O 1
ATOM 1120 N N . GLY A 1 135 ? 15.159 3.758 -5.584 1.00 73.69 135 GLY A N 1
ATOM 1121 C CA . GLY A 1 135 ? 15.190 4.189 -4.184 1.00 73.69 135 GLY A CA 1
ATOM 1122 C C . GLY A 1 135 ? 14.797 3.115 -3.166 1.00 73.69 135 GLY A C 1
ATOM 1123 O O . GLY A 1 135 ? 14.955 3.349 -1.969 1.00 73.69 135 GLY A O 1
ATOM 1124 N N . VAL A 1 136 ? 14.316 1.946 -3.609 1.00 75.69 136 VAL A N 1
ATOM 1125 C CA . VAL A 1 136 ? 13.837 0.859 -2.733 1.00 75.69 136 VAL A CA 1
ATOM 1126 C C . VAL A 1 136 ? 14.628 -0.433 -3.000 1.00 75.69 136 VAL A C 1
ATOM 1128 O O . VAL A 1 136 ? 14.080 -1.411 -3.501 1.00 75.69 136 VAL A O 1
ATOM 1131 N N . PRO A 1 137 ? 15.941 -0.469 -2.694 1.00 71.44 137 PRO A N 1
ATOM 1132 C CA . PRO A 1 137 ? 16.790 -1.623 -3.007 1.00 71.44 137 PRO A CA 1
ATOM 1133 C C . PRO A 1 137 ? 16.491 -2.852 -2.135 1.00 71.44 137 PRO A C 1
ATOM 1135 O O . PRO A 1 137 ? 16.910 -3.962 -2.457 1.00 71.44 137 PRO A O 1
ATOM 1138 N N . SER A 1 138 ? 15.816 -2.659 -1.001 1.00 77.81 138 SER A N 1
ATOM 1139 C CA . SER A 1 138 ? 15.436 -3.710 -0.062 1.00 77.81 138 SER A CA 1
ATOM 1140 C C . SER A 1 138 ? 14.189 -3.307 0.721 1.00 77.81 138 SER A C 1
ATOM 1142 O O . SER A 1 138 ? 13.806 -2.136 0.740 1.00 77.81 138 SER A O 1
ATOM 1144 N N . ALA A 1 139 ? 13.561 -4.279 1.389 1.00 81.56 139 ALA A N 1
ATOM 1145 C CA . ALA A 1 139 ? 12.412 -4.031 2.250 1.00 81.56 139 ALA A CA 1
ATOM 1146 C C . ALA A 1 139 ? 12.774 -3.033 3.367 1.00 81.56 139 ALA A C 1
ATOM 1148 O O . ALA A 1 139 ? 13.637 -3.305 4.204 1.00 81.56 139 ALA A O 1
ATOM 1149 N N . GLN A 1 140 ? 12.103 -1.882 3.371 1.00 81.75 140 GLN A N 1
ATOM 1150 C CA . GLN A 1 140 ? 12.236 -0.835 4.383 1.00 81.75 140 GLN A CA 1
ATOM 1151 C C . GLN A 1 140 ? 10.909 -0.685 5.135 1.00 81.75 140 GLN A C 1
ATOM 1153 O O . GLN A 1 140 ? 9.843 -0.771 4.518 1.00 81.75 140 GLN A O 1
ATOM 1158 N N . PRO A 1 141 ? 10.936 -0.452 6.457 1.00 88.00 141 PRO A N 1
ATOM 1159 C CA . PRO A 1 141 ? 9.725 -0.124 7.187 1.00 88.00 141 PRO A CA 1
ATOM 1160 C C . PRO A 1 141 ? 9.184 1.229 6.715 1.00 88.00 141 PRO A C 1
ATOM 1162 O O . PRO A 1 141 ? 9.925 2.198 6.563 1.00 88.00 141 PRO A O 1
ATOM 1165 N N . PHE A 1 142 ? 7.872 1.287 6.526 1.00 90.94 142 PHE A N 1
ATOM 1166 C CA . PHE A 1 142 ? 7.137 2.510 6.239 1.00 90.94 142 PHE A CA 1
ATOM 1167 C C . PHE A 1 142 ? 6.012 2.663 7.256 1.00 90.94 142 PHE A C 1
ATOM 1169 O O . PHE A 1 142 ? 5.336 1.676 7.590 1.00 90.94 142 PHE A O 1
ATOM 1176 N N . THR A 1 143 ? 5.840 3.888 7.740 1.00 94.69 143 THR A N 1
ATOM 1177 C CA . THR A 1 143 ? 4.820 4.239 8.719 1.00 94.69 143 THR A CA 1
ATOM 1178 C C . THR A 1 143 ? 3.755 5.078 8.039 1.00 94.69 143 THR A C 1
ATOM 1180 O O . THR A 1 143 ? 4.039 6.169 7.562 1.00 94.69 143 THR A O 1
ATOM 1183 N N . ILE A 1 144 ? 2.531 4.572 7.981 1.00 95.56 144 ILE A N 1
ATOM 1184 C CA . ILE A 1 144 ? 1.369 5.334 7.530 1.00 95.56 144 ILE A CA 1
ATOM 1185 C C . ILE A 1 144 ? 0.976 6.278 8.655 1.00 95.56 144 ILE A C 1
ATOM 1187 O O . ILE A 1 144 ? 0.883 5.847 9.800 1.00 95.56 144 ILE A O 1
ATOM 1191 N N . GLY A 1 145 ? 0.745 7.542 8.329 1.00 95.94 145 GLY A N 1
ATOM 1192 C CA . GLY A 1 145 ? 0.344 8.549 9.296 1.00 95.94 145 GLY A CA 1
ATOM 1193 C C . GLY A 1 145 ? 1.466 9.222 10.078 1.00 95.94 145 GLY A C 1
ATOM 1194 O O . GLY A 1 145 ? 1.239 9.787 11.139 1.00 95.94 145 GLY A O 1
ATOM 1195 N N . ASP A 1 146 ? 2.704 9.182 9.588 1.00 95.50 146 ASP A N 1
ATOM 1196 C CA . ASP A 1 146 ? 3.849 9.775 10.288 1.00 95.50 146 ASP A CA 1
ATOM 1197 C C . ASP A 1 146 ? 4.019 11.292 10.096 1.00 95.50 146 ASP A C 1
ATOM 1199 O O . ASP A 1 146 ? 5.032 11.862 10.511 1.00 95.50 146 ASP A O 1
ATOM 1203 N N . ASN A 1 147 ? 3.031 11.946 9.484 1.00 96.75 147 ASN A N 1
ATOM 1204 C CA . ASN A 1 147 ? 2.991 13.378 9.208 1.00 96.75 147 ASN A CA 1
ATOM 1205 C C . ASN A 1 147 ? 4.172 13.885 8.355 1.00 96.75 147 ASN A C 1
ATOM 1207 O O . ASN A 1 147 ? 4.566 15.052 8.438 1.00 96.75 147 ASN A O 1
ATOM 1211 N N . ARG A 1 148 ? 4.771 13.017 7.531 1.00 96.19 148 ARG A N 1
ATOM 1212 C CA . ARG A 1 148 ? 5.849 13.385 6.601 1.00 96.19 148 ARG A CA 1
ATOM 1213 C C . ARG A 1 148 ? 5.346 13.477 5.169 1.00 96.19 148 ARG A C 1
ATOM 1215 O O . ARG A 1 148 ? 4.296 12.955 4.818 1.00 96.19 148 ARG A O 1
ATOM 1222 N N . THR A 1 149 ? 6.119 14.152 4.324 1.00 96.88 149 THR A N 1
ATOM 1223 C CA . THR A 1 149 ? 5.830 14.264 2.891 1.00 96.88 149 THR A CA 1
ATOM 1224 C C . THR A 1 149 ? 6.858 13.479 2.091 1.00 96.88 149 THR A C 1
ATOM 1226 O O . THR A 1 149 ? 8.061 13.703 2.231 1.00 96.88 149 THR A O 1
ATOM 1229 N N . TYR A 1 150 ? 6.384 12.602 1.212 1.00 95.06 150 TYR A N 1
ATOM 1230 C CA . TYR A 1 150 ? 7.185 11.712 0.380 1.00 95.06 150 TYR A CA 1
ATOM 1231 C C . TYR A 1 150 ? 6.926 12.020 -1.091 1.00 95.06 150 TYR A C 1
ATOM 1233 O O . TYR A 1 150 ? 5.820 11.820 -1.586 1.00 95.06 150 TYR A O 1
ATOM 1241 N N . SER A 1 151 ? 7.935 12.548 -1.791 1.00 94.56 151 SER A N 1
ATOM 1242 C CA . SER A 1 151 ? 7.836 12.906 -3.219 1.00 94.56 151 SER A CA 1
ATOM 1243 C C . SER A 1 151 ? 6.636 13.815 -3.554 1.00 94.56 151 SER A C 1
ATOM 1245 O O . SER A 1 151 ? 6.056 13.731 -4.627 1.00 94.56 151 SER A O 1
ATOM 1247 N N . GLY A 1 152 ? 6.257 14.699 -2.623 1.00 95.75 152 GLY A N 1
ATOM 1248 C CA . GLY A 1 152 ? 5.129 15.630 -2.771 1.00 95.75 152 GLY A CA 1
ATOM 1249 C C . GLY A 1 152 ? 3.790 15.128 -2.216 1.00 95.75 152 GLY A C 1
ATOM 1250 O O . GLY A 1 152 ? 2.858 15.922 -2.087 1.00 95.75 152 GLY A O 1
ATOM 1251 N N . TYR A 1 153 ? 3.697 13.861 -1.819 1.00 97.31 153 TYR A N 1
ATOM 1252 C CA . TYR A 1 153 ? 2.515 13.297 -1.171 1.00 97.31 153 TYR A CA 1
ATOM 1253 C C . TYR A 1 153 ? 2.644 13.395 0.344 1.00 97.31 153 TYR A C 1
ATOM 1255 O O . TYR A 1 153 ? 3.611 12.907 0.923 1.00 97.31 153 TYR A O 1
ATOM 1263 N N . TRP A 1 154 ? 1.712 14.100 0.981 1.00 97.69 154 TRP A N 1
ATOM 1264 C CA . TRP A 1 154 ? 1.668 14.214 2.436 1.00 97.69 154 TRP A CA 1
ATOM 1265 C C . TRP A 1 154 ? 1.004 12.966 3.023 1.00 97.69 154 TRP A C 1
ATOM 1267 O O . TRP A 1 154 ? -0.052 12.559 2.544 1.00 97.69 154 TRP A O 1
ATOM 1277 N N . ASN A 1 155 ? 1.629 12.386 4.046 1.00 97.12 155 ASN A N 1
ATOM 1278 C CA . ASN A 1 155 ? 1.172 11.229 4.808 1.00 97.12 155 ASN A CA 1
ATOM 1279 C C . ASN A 1 155 ? 0.599 11.698 6.161 1.00 97.12 155 ASN A C 1
ATOM 1281 O O . ASN A 1 155 ? 1.298 11.612 7.176 1.00 97.12 155 ASN A O 1
ATOM 1285 N N . PRO A 1 156 ? -0.614 12.279 6.180 1.00 96.56 156 PRO A N 1
ATOM 1286 C CA . PRO A 1 156 ? -1.222 12.799 7.401 1.00 96.56 156 PRO A CA 1
ATOM 1287 C C . PRO A 1 156 ? -1.510 11.662 8.379 1.00 96.56 156 PRO A C 1
ATOM 1289 O O . PRO A 1 156 ? -1.787 10.548 7.920 1.00 96.56 156 PRO A O 1
ATOM 1292 N N . PRO A 1 157 ? -1.487 11.920 9.694 1.00 95.81 157 PRO A N 1
ATOM 1293 C CA . PRO A 1 157 ? -1.870 10.905 10.658 1.00 95.81 157 PRO A CA 1
ATOM 1294 C C . PRO A 1 157 ? -3.312 10.425 10.446 1.00 95.81 157 PRO A C 1
ATOM 1296 O O . PRO A 1 157 ? -4.138 11.079 9.801 1.00 95.81 157 PRO A O 1
ATOM 1299 N N . LEU A 1 158 ? -3.562 9.187 10.870 1.00 94.19 158 LEU A N 1
ATOM 1300 C CA . LEU A 1 158 ? -4.837 8.522 10.633 1.00 94.19 158 LEU A CA 1
ATOM 1301 C C . LEU A 1 158 ? -5.805 8.791 11.775 1.00 94.19 158 LEU A C 1
ATOM 1303 O O . LEU A 1 158 ? -5.429 8.688 12.936 1.00 94.19 158 LEU A O 1
ATOM 1307 N N . LEU A 1 159 ? -7.077 9.000 11.452 1.00 92.31 159 LEU A N 1
ATOM 1308 C CA . LEU A 1 159 ? -8.092 9.191 12.479 1.00 92.31 159 LEU A CA 1
ATOM 1309 C C . LEU A 1 159 ? -8.398 7.857 13.197 1.00 92.31 159 LEU A C 1
ATOM 1311 O O . LEU A 1 159 ? -8.546 6.813 12.537 1.00 92.31 159 LEU A O 1
ATOM 1315 N N . PRO A 1 160 ? -8.516 7.851 14.535 1.00 89.44 160 PRO A N 1
ATOM 1316 C CA . PRO A 1 160 ? -8.728 6.631 15.317 1.00 89.44 160 PRO A CA 1
ATOM 1317 C C . PRO A 1 160 ? -10.103 6.012 15.036 1.00 89.44 160 PRO A C 1
ATOM 1319 O O . PRO A 1 160 ? -10.233 4.796 14.867 1.00 89.44 160 PRO A O 1
ATOM 1322 N N . HIS A 1 161 ? -11.115 6.861 14.857 1.00 87.81 161 HIS A N 1
ATOM 1323 C CA . HIS A 1 161 ? -12.505 6.488 14.594 1.00 87.81 161 HIS A CA 1
ATOM 1324 C C . HIS A 1 161 ? -12.777 6.068 13.134 1.00 87.81 161 HIS A C 1
ATOM 1326 O O . HIS A 1 161 ? -13.917 5.771 12.768 1.00 87.81 161 HIS A O 1
ATOM 1332 N N . LYS A 1 162 ? -11.746 6.026 12.277 1.00 90.00 162 LYS A N 1
ATOM 1333 C CA . LYS A 1 162 ? -11.862 5.629 10.869 1.00 90.00 162 LYS A CA 1
ATOM 1334 C C . LYS A 1 162 ? -11.146 4.320 10.570 1.00 90.00 162 LYS A C 1
ATOM 1336 O O . LYS A 1 162 ? -10.090 4.007 11.121 1.00 90.00 162 LYS A O 1
ATOM 1341 N N . SER A 1 163 ? -11.743 3.565 9.651 1.00 92.12 163 SER A N 1
ATOM 1342 C CA . SER A 1 163 ? -11.142 2.357 9.090 1.00 92.12 163 SER A CA 1
ATOM 1343 C C . SER A 1 163 ? -10.421 2.711 7.798 1.00 92.12 163 SER A C 1
ATOM 1345 O O . SER A 1 163 ? -10.936 3.480 6.987 1.00 92.12 163 SER A O 1
ATOM 1347 N N . TYR A 1 164 ? -9.239 2.146 7.597 1.00 94.38 164 TYR A N 1
ATOM 1348 C CA . TYR A 1 164 ? -8.420 2.408 6.424 1.00 94.38 164 TYR A CA 1
ATOM 1349 C C . TYR A 1 164 ? -7.869 1.118 5.855 1.00 94.38 164 TYR A C 1
ATOM 1351 O O . TYR A 1 164 ? -7.491 0.203 6.583 1.00 94.38 164 TYR A O 1
ATOM 1359 N N . SER A 1 165 ? -7.728 1.096 4.543 1.00 93.44 165 SER A N 1
ATOM 1360 C CA . SER A 1 165 ? -7.007 0.065 3.829 1.00 93.44 165 SER A CA 1
ATOM 1361 C C . SER A 1 165 ? -5.840 0.668 3.084 1.00 93.44 165 SER A C 1
ATOM 1363 O O . SER A 1 165 ? -5.953 1.723 2.465 1.00 93.44 165 SER A O 1
ATOM 1365 N N . VAL A 1 166 ? -4.701 -0.008 3.163 1.00 94.56 166 VAL A N 1
ATOM 1366 C CA . VAL A 1 166 ? -3.460 0.478 2.583 1.00 94.56 166 VAL A CA 1
ATOM 1367 C C . VAL A 1 166 ? -3.020 -0.444 1.474 1.00 94.56 166 VAL A C 1
ATOM 1369 O O . VAL A 1 166 ? -2.909 -1.659 1.657 1.00 94.56 166 VAL A O 1
ATOM 1372 N N . TYR A 1 167 ? -2.731 0.160 0.334 1.00 95.25 167 TYR A N 1
ATOM 1373 C CA . TYR A 1 167 ? -2.302 -0.515 -0.868 1.00 95.25 167 TYR A CA 1
ATOM 1374 C C . TYR A 1 167 ? -0.897 -0.078 -1.249 1.00 95.25 167 TYR A C 1
ATOM 1376 O O . TYR A 1 167 ? -0.519 1.086 -1.113 1.00 95.25 167 TYR A O 1
ATOM 1384 N N . TYR A 1 168 ? -0.134 -1.035 -1.748 1.00 93.81 168 TYR A N 1
ATOM 1385 C CA . TYR A 1 168 ? 1.149 -0.809 -2.383 1.00 93.81 168 TYR A CA 1
ATOM 1386 C C . TYR A 1 168 ? 0.989 -1.095 -3.869 1.00 93.81 168 TYR A C 1
ATOM 1388 O O . TYR A 1 168 ? 0.535 -2.185 -4.220 1.00 93.81 168 TYR A O 1
ATOM 1396 N N . GLN A 1 169 ? 1.316 -0.125 -4.724 1.00 94.81 169 GLN A N 1
ATOM 1397 C CA . GLN A 1 169 ? 1.205 -0.279 -6.170 1.00 94.81 169 GLN A CA 1
ATOM 1398 C C . GLN A 1 169 ? 2.545 -0.081 -6.874 1.00 94.81 169 GLN A C 1
ATOM 1400 O O . GLN A 1 169 ? 3.287 0.855 -6.573 1.00 94.81 169 GLN A O 1
ATOM 1405 N N . ALA A 1 170 ? 2.845 -0.979 -7.805 1.00 93.75 170 ALA A N 1
ATOM 1406 C CA . ALA A 1 170 ? 3.986 -0.915 -8.699 1.00 93.75 170 ALA A CA 1
ATOM 1407 C C . ALA A 1 170 ? 3.509 -0.395 -10.055 1.00 93.75 170 ALA A C 1
ATOM 1409 O O . ALA A 1 170 ? 2.596 -0.959 -10.659 1.00 93.75 170 ALA A O 1
ATOM 1410 N N . VAL A 1 171 ? 4.120 0.690 -10.521 1.00 94.38 171 VAL A N 1
ATOM 1411 C CA . VAL A 1 171 ? 3.780 1.326 -11.793 1.00 94.38 171 VAL A CA 1
ATOM 1412 C C . VAL A 1 171 ? 4.952 1.178 -12.749 1.00 94.38 171 VAL A C 1
ATOM 1414 O O . VAL A 1 171 ? 6.097 1.485 -12.410 1.00 94.38 171 VAL A O 1
ATOM 1417 N N . SER A 1 172 ? 4.649 0.726 -13.957 1.00 92.62 172 SER A N 1
ATOM 1418 C CA . SER A 1 172 ? 5.603 0.573 -15.051 1.00 92.62 172 SER A CA 1
ATOM 1419 C C . SER A 1 172 ? 5.067 1.247 -16.301 1.00 92.62 172 SER A C 1
ATOM 1421 O O . SER A 1 172 ? 3.914 1.013 -16.670 1.00 92.62 172 SER A O 1
ATOM 1423 N N . THR A 1 173 ? 5.895 2.036 -16.970 1.00 90.81 173 THR A N 1
ATOM 1424 C CA . THR A 1 173 ? 5.554 2.726 -18.209 1.00 90.81 173 THR A CA 1
ATOM 1425 C C . THR A 1 173 ? 6.525 2.317 -19.307 1.00 90.81 173 THR A C 1
ATOM 1427 O O . THR A 1 173 ? 7.702 2.662 -19.267 1.00 90.81 173 THR A O 1
ATOM 1430 N N . ALA A 1 174 ? 6.031 1.611 -20.321 1.00 87.44 174 ALA A N 1
ATOM 1431 C CA . ALA A 1 174 ? 6.812 1.232 -21.496 1.00 87.44 174 ALA A CA 1
ATOM 1432 C C . ALA A 1 174 ? 6.005 1.514 -22.765 1.00 87.44 174 ALA A C 1
ATOM 1434 O O . ALA A 1 174 ? 4.796 1.309 -22.796 1.00 87.44 174 ALA A O 1
ATOM 1435 N N . ASN A 1 175 ? 6.659 2.034 -23.808 1.00 86.25 175 ASN A N 1
ATOM 1436 C CA . ASN A 1 175 ? 6.047 2.309 -25.118 1.00 86.25 175 ASN A CA 1
ATOM 1437 C C . ASN A 1 175 ? 4.766 3.176 -25.084 1.00 86.25 175 ASN A C 1
ATOM 1439 O O . ASN A 1 175 ? 3.929 3.103 -25.979 1.00 86.25 175 ASN A O 1
ATOM 1443 N N . GLY A 1 176 ? 4.619 4.037 -24.068 1.00 87.12 176 GLY A N 1
ATOM 1444 C CA . GLY A 1 176 ? 3.425 4.869 -23.867 1.00 87.12 176 GLY A CA 1
ATOM 1445 C C . GLY A 1 176 ? 2.261 4.153 -23.170 1.00 87.12 176 GLY A C 1
ATOM 1446 O O . GLY A 1 176 ? 1.244 4.787 -22.897 1.00 87.12 176 GLY A O 1
ATOM 1447 N N . GLU A 1 177 ? 2.416 2.871 -22.841 1.00 88.25 177 GLU A N 1
ATOM 1448 C CA . GLU A 1 177 ? 1.497 2.111 -22.003 1.00 88.25 177 GLU A CA 1
ATOM 1449 C C . GLU A 1 177 ? 1.946 2.173 -20.543 1.00 88.25 177 GLU A C 1
ATOM 1451 O O . GLU A 1 177 ? 3.115 1.944 -20.231 1.00 88.25 177 GLU A O 1
ATOM 1456 N N . THR A 1 178 ? 1.012 2.447 -19.632 1.00 90.50 178 THR A N 1
ATOM 1457 C CA . THR A 1 178 ? 1.252 2.382 -18.187 1.00 90.50 178 THR A CA 1
ATOM 1458 C C . THR A 1 178 ? 0.468 1.216 -17.603 1.00 90.50 178 THR A C 1
ATOM 1460 O O . THR A 1 178 ? -0.755 1.155 -17.732 1.00 90.50 178 THR A O 1
ATOM 1463 N N . LYS A 1 179 ? 1.171 0.303 -16.934 1.00 91.44 179 LYS A N 1
ATOM 1464 C CA . LYS A 1 179 ? 0.592 -0.819 -16.190 1.00 91.44 179 LYS A CA 1
ATOM 1465 C C . LYS A 1 179 ? 0.779 -0.589 -14.698 1.00 91.44 179 LYS A C 1
ATOM 1467 O O . LYS A 1 179 ? 1.820 -0.094 -14.266 1.00 91.44 179 LYS A O 1
ATOM 1472 N N . ILE A 1 180 ? -0.257 -0.921 -13.935 1.00 93.62 180 ILE A N 1
ATOM 1473 C CA . ILE A 1 180 ? -0.286 -0.771 -12.483 1.00 93.62 180 ILE A CA 1
ATOM 1474 C C . ILE A 1 180 ? -0.690 -2.112 -11.896 1.00 93.62 180 ILE A C 1
ATOM 1476 O O . ILE A 1 180 ? -1.775 -2.608 -12.195 1.00 93.62 180 ILE A O 1
ATOM 1480 N N . ASP A 1 181 ? 0.177 -2.658 -11.057 1.00 92.44 181 ASP A N 1
ATOM 1481 C CA . ASP A 1 181 ? -0.138 -3.788 -10.192 1.00 92.44 181 ASP A CA 1
ATOM 1482 C C . ASP A 1 181 ? -0.270 -3.283 -8.757 1.00 92.44 181 ASP A C 1
ATOM 1484 O O . ASP A 1 181 ? 0.499 -2.419 -8.334 1.00 92.44 181 ASP A O 1
ATOM 1488 N N . CYS A 1 182 ? -1.256 -3.766 -8.011 1.00 94.00 182 CYS A N 1
ATOM 1489 C CA . CYS A 1 182 ? -1.541 -3.275 -6.669 1.00 94.00 182 CYS A CA 1
ATOM 1490 C C . CYS A 1 182 ? -1.934 -4.402 -5.721 1.00 94.00 182 CYS A C 1
ATOM 1492 O O . CYS A 1 182 ? -2.711 -5.296 -6.050 1.00 94.00 182 CYS A O 1
ATOM 1494 N N . VAL A 1 183 ? -1.448 -4.305 -4.486 1.00 93.31 183 VAL A N 1
ATOM 1495 C CA . VAL A 1 183 ? -1.738 -5.263 -3.420 1.00 93.31 183 VAL A CA 1
ATOM 1496 C C . VAL A 1 183 ? -2.134 -4.527 -2.148 1.00 93.31 183 VAL A C 1
ATOM 1498 O O . VAL A 1 183 ? -1.497 -3.547 -1.761 1.00 93.31 183 VAL A O 1
ATOM 1501 N N . ARG A 1 184 ? -3.192 -4.992 -1.475 1.00 92.31 184 ARG A N 1
ATOM 1502 C CA . ARG A 1 184 ? -3.531 -4.516 -0.130 1.00 92.31 184 ARG A CA 1
ATOM 1503 C C . ARG A 1 184 ? -2.508 -5.081 0.851 1.00 92.31 184 ARG A C 1
ATOM 1505 O O . ARG A 1 184 ? -2.412 -6.294 1.011 1.00 92.31 184 ARG A O 1
ATOM 1512 N N . VAL A 1 185 ? -1.744 -4.209 1.497 1.00 91.94 185 VAL A N 1
ATOM 1513 C CA . VAL A 1 185 ? -0.650 -4.594 2.403 1.00 91.94 185 VAL A CA 1
ATOM 1514 C C . VAL A 1 185 ? -1.039 -4.539 3.874 1.00 91.94 185 VAL A C 1
ATOM 1516 O O . VAL A 1 185 ? -0.387 -5.184 4.693 1.00 91.94 185 VAL A O 1
ATOM 1519 N N . ALA A 1 186 ? -2.070 -3.767 4.225 1.00 91.69 186 ALA A N 1
ATOM 1520 C CA . ALA A 1 186 ? -2.552 -3.661 5.595 1.00 91.69 186 ALA A CA 1
ATOM 1521 C C . ALA A 1 186 ? -3.971 -3.072 5.662 1.00 91.69 186 ALA A C 1
ATOM 1523 O O . ALA A 1 186 ? -4.391 -2.340 4.765 1.00 91.69 186 ALA A O 1
ATOM 1524 N N . THR A 1 187 ? -4.670 -3.342 6.765 1.00 91.38 187 THR A N 1
ATOM 1525 C CA . THR A 1 187 ? -5.975 -2.755 7.093 1.00 91.38 187 THR A CA 1
ATOM 1526 C C . THR A 1 187 ? -5.958 -2.310 8.551 1.00 91.38 187 THR A C 1
ATOM 1528 O O . THR A 1 187 ? -5.547 -3.068 9.430 1.00 91.38 187 THR A O 1
ATOM 1531 N N . LYS A 1 188 ? -6.396 -1.078 8.800 1.00 91.38 188 LYS A N 1
ATOM 1532 C CA . LYS A 1 188 ? -6.621 -0.495 10.121 1.00 91.38 188 LYS A CA 1
ATOM 1533 C C . LYS A 1 188 ? -8.125 -0.434 10.362 1.00 91.38 188 LYS A C 1
ATOM 1535 O O . LYS A 1 188 ? -8.846 0.136 9.548 1.00 91.38 188 LYS A O 1
ATOM 1540 N N . ALA A 1 189 ? -8.592 -0.987 11.473 1.00 88.38 189 ALA A N 1
ATOM 1541 C CA . ALA A 1 189 ? -9.986 -0.859 11.883 1.00 88.38 189 ALA A CA 1
ATOM 1542 C C . ALA A 1 189 ? -10.195 0.425 12.700 1.00 88.38 189 ALA A C 1
ATOM 1544 O O . ALA A 1 189 ? -9.293 0.860 13.416 1.00 88.38 189 ALA A O 1
ATOM 1545 N N . ALA A 1 190 ? -11.387 1.010 12.596 1.00 87.19 190 ALA A N 1
ATOM 1546 C CA . ALA A 1 190 ? -11.826 2.068 13.496 1.00 87.19 190 ALA A CA 1
ATOM 1547 C C . ALA A 1 190 ? -11.919 1.532 14.929 1.00 87.19 190 ALA A C 1
ATOM 1549 O O . ALA A 1 190 ? -12.476 0.453 15.158 1.00 87.19 190 ALA A O 1
ATOM 1550 N N . ILE A 1 191 ? -11.431 2.307 15.891 1.00 79.19 191 ILE A N 1
ATOM 1551 C CA . ILE A 1 191 ? -11.680 2.054 17.307 1.00 79.19 191 ILE A CA 1
ATOM 1552 C C . ILE A 1 191 ? -12.986 2.768 17.647 1.00 79.19 191 ILE A C 1
ATOM 1554 O O . ILE A 1 191 ? -13.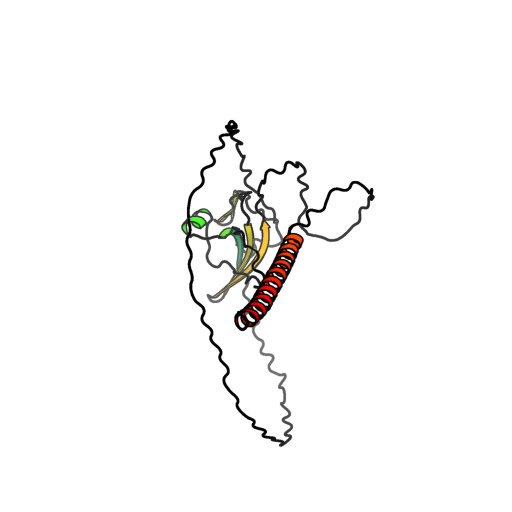021 3.981 17.820 1.00 79.19 191 ILE A O 1
ATOM 1558 N N . LEU A 1 192 ? -14.090 2.022 17.690 1.00 68.81 192 LEU A N 1
ATOM 1559 C CA . LEU A 1 192 ? -15.328 2.530 18.271 1.00 68.81 192 LEU A CA 1
ATOM 1560 C C . LEU A 1 192 ? -15.195 2.399 19.786 1.00 68.81 192 LEU A C 1
ATOM 1562 O O . LEU A 1 192 ? -15.280 1.291 20.319 1.00 68.81 192 LEU A O 1
ATOM 1566 N N . VAL A 1 193 ? -14.975 3.519 20.473 1.00 61.47 193 VAL A N 1
ATOM 1567 C CA . VAL A 1 193 ? -15.042 3.589 21.935 1.00 61.47 193 VAL A CA 1
ATOM 1568 C C . VAL A 1 193 ? -16.514 3.472 22.341 1.00 61.47 193 VAL A C 1
ATOM 1570 O O . VAL A 1 193 ? -17.183 4.431 22.699 1.00 61.47 193 VAL A O 1
ATOM 1573 N N . THR A 1 194 ? -17.081 2.270 22.236 1.00 54.47 194 THR A N 1
ATOM 1574 C CA . THR A 1 194 ? -18.305 1.956 22.974 1.00 54.47 194 THR A CA 1
ATOM 1575 C C . THR A 1 194 ? -17.903 1.863 24.437 1.00 54.47 194 THR A C 1
ATOM 1577 O O . THR A 1 194 ? -16.984 1.100 24.736 1.00 54.47 194 THR A O 1
ATOM 1580 N N . GLN A 1 195 ? -18.561 2.620 25.317 1.00 47.47 195 GLN A N 1
ATOM 1581 C CA . GLN A 1 195 ? -18.326 2.707 26.764 1.00 47.47 195 GLN A CA 1
ATOM 1582 C C . GLN A 1 195 ? -18.415 1.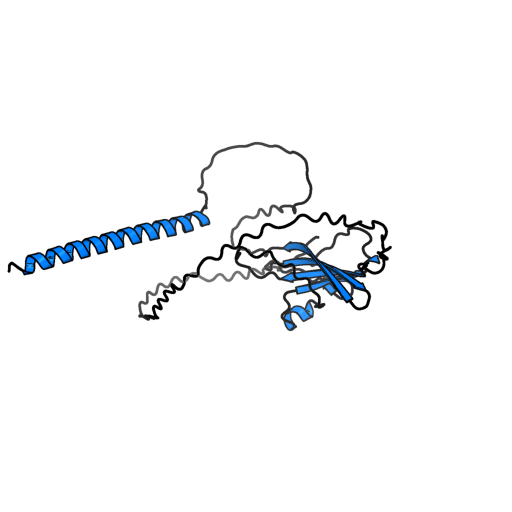345 27.500 1.00 47.47 195 GLN A C 1
ATOM 1584 O O . GLN A 1 195 ? -19.309 1.086 28.300 1.00 47.47 195 GLN A O 1
ATOM 1589 N N . LEU A 1 196 ? -17.462 0.448 27.252 1.00 50.88 196 LEU A N 1
ATOM 1590 C CA . LEU A 1 196 ? -17.209 -0.761 28.022 1.00 50.88 196 LEU A CA 1
ATOM 1591 C C . LEU A 1 196 ? -15.851 -0.597 28.691 1.00 50.88 196 LEU A C 1
ATOM 1593 O O . LEU A 1 196 ? -14.792 -0.913 28.151 1.00 50.88 196 LEU A O 1
ATOM 1597 N N . THR A 1 197 ? -15.940 -0.078 29.905 1.00 44.34 197 THR A N 1
ATOM 1598 C CA . THR A 1 197 ? -14.919 0.026 30.939 1.00 44.34 197 THR A CA 1
ATOM 1599 C C . THR A 1 197 ? -14.116 -1.273 31.106 1.00 44.34 197 THR A C 1
ATOM 1601 O O . THR A 1 197 ? -14.374 -2.089 31.983 1.00 44.34 197 THR A O 1
ATOM 1604 N N . THR A 1 198 ? -13.079 -1.482 30.292 1.00 49.41 198 THR A N 1
ATOM 1605 C CA . THR A 1 198 ? -12.022 -2.460 30.592 1.00 49.41 198 THR A CA 1
ATOM 1606 C C . THR A 1 198 ? -10.649 -1.918 30.177 1.00 49.41 198 THR A C 1
ATOM 1608 O O . THR A 1 198 ? -10.288 -1.968 29.002 1.00 49.41 198 THR A O 1
ATOM 1611 N N . PRO A 1 199 ? -9.825 -1.424 31.124 1.00 40.78 199 PRO A N 1
ATOM 1612 C CA . PRO A 1 199 ? -8.471 -0.978 30.836 1.00 40.78 199 PRO A CA 1
ATOM 1613 C C . PRO A 1 199 ? -7.562 -2.208 30.777 1.00 40.78 199 PRO A C 1
ATOM 1615 O O . PRO A 1 199 ? -6.839 -2.512 31.718 1.00 40.78 199 PRO A O 1
ATOM 1618 N N . TYR A 1 200 ? -7.633 -2.976 29.694 1.00 39.28 200 TYR A N 1
ATOM 1619 C CA . TYR A 1 200 ? -6.630 -3.992 29.372 1.00 39.28 200 TYR A CA 1
ATOM 1620 C C . TYR A 1 200 ? -6.487 -4.090 27.853 1.00 39.28 200 TYR A C 1
ATOM 1622 O O . TYR A 1 200 ? -6.838 -5.085 27.223 1.00 39.28 200 TYR A O 1
ATOM 1630 N N . VAL A 1 201 ? -5.921 -3.034 27.264 1.00 51.47 201 VAL A N 1
ATOM 1631 C CA . VAL A 1 201 ? -5.405 -3.049 25.893 1.00 51.47 201 VAL A CA 1
ATOM 1632 C C . VAL A 1 201 ? -4.219 -4.018 25.852 1.00 51.47 201 VAL A C 1
ATOM 1634 O O . VAL A 1 201 ? -3.061 -3.670 26.076 1.00 51.47 201 VAL A O 1
ATOM 1637 N N . ARG A 1 202 ? -4.513 -5.299 25.621 1.00 44.94 202 ARG A N 1
ATOM 1638 C CA . ARG A 1 202 ? -3.533 -6.267 25.134 1.00 44.94 202 ARG A CA 1
ATOM 1639 C C . ARG A 1 202 ? -3.362 -5.973 23.650 1.00 44.94 202 ARG A C 1
ATOM 1641 O O . ARG A 1 202 ? -4.144 -6.447 22.835 1.00 44.94 202 ARG A O 1
ATOM 1648 N N . ILE A 1 203 ? -2.345 -5.184 23.324 1.00 50.44 203 ILE A N 1
ATOM 1649 C CA . ILE A 1 203 ? -1.834 -5.040 21.961 1.00 50.44 203 ILE A CA 1
ATOM 1650 C C . ILE A 1 203 ? -1.532 -6.457 21.451 1.00 50.44 203 ILE A C 1
ATOM 1652 O O . ILE A 1 203 ? -0.573 -7.092 21.896 1.00 50.44 203 ILE A O 1
ATOM 1656 N N . ALA A 1 204 ? -2.394 -6.992 20.587 1.00 49.00 204 ALA A N 1
ATOM 1657 C CA . ALA A 1 204 ? -2.126 -8.228 19.870 1.00 49.00 204 ALA A CA 1
ATOM 1658 C C . ALA A 1 204 ? -1.155 -7.884 18.730 1.00 49.00 204 ALA A C 1
ATOM 1660 O O . ALA A 1 204 ? -1.480 -7.022 17.910 1.00 49.00 204 ALA A O 1
ATOM 1661 N N . PRO A 1 205 ? 0.046 -8.485 18.674 1.00 51.19 205 PRO A N 1
ATOM 1662 C CA . PRO A 1 205 ? 0.960 -8.221 17.579 1.00 51.19 205 PRO A CA 1
ATOM 1663 C C . PRO A 1 205 ? 0.370 -8.796 16.290 1.00 51.19 205 PRO A C 1
ATOM 1665 O O . PRO A 1 205 ? -0.188 -9.896 16.278 1.00 51.19 205 PRO A O 1
ATOM 1668 N N . ALA A 1 206 ? 0.488 -8.015 15.218 1.00 47.03 206 ALA A N 1
ATOM 1669 C CA . ALA A 1 206 ? 0.110 -8.402 13.872 1.00 47.03 206 ALA A CA 1
ATOM 1670 C C . ALA A 1 206 ? 0.712 -9.767 13.505 1.00 47.03 206 ALA A C 1
ATOM 1672 O O . ALA A 1 206 ? 1.873 -10.053 13.797 1.00 47.03 206 ALA A O 1
ATOM 1673 N N . ALA A 1 207 ? -0.116 -10.596 12.873 1.00 41.97 207 ALA A N 1
ATOM 1674 C CA . ALA A 1 207 ? 0.228 -11.920 12.393 1.00 41.97 207 ALA A CA 1
ATOM 1675 C C . ALA A 1 207 ? 1.469 -11.878 11.486 1.00 41.97 207 ALA A C 1
ATOM 1677 O O . ALA A 1 207 ? 1.462 -11.258 10.424 1.00 41.97 207 ALA A O 1
ATOM 1678 N N . GLY A 1 208 ? 2.518 -12.564 11.924 1.00 36.38 208 GLY A N 1
ATOM 1679 C CA . GLY A 1 208 ? 3.758 -12.752 11.192 1.00 36.38 208 GLY A CA 1
ATOM 1680 C C . GLY A 1 208 ? 4.721 -13.574 12.038 1.00 36.38 208 GLY A C 1
ATOM 1681 O O . GLY A 1 208 ? 5.194 -13.109 13.066 1.00 36.38 208 GLY A O 1
ATOM 1682 N N . ASP A 1 209 ? 4.991 -14.784 11.565 1.00 44.12 209 ASP A N 1
ATOM 1683 C CA . ASP A 1 209 ? 6.147 -15.621 11.887 1.00 44.12 209 ASP A CA 1
ATOM 1684 C C . ASP A 1 209 ? 5.983 -16.726 12.941 1.00 44.12 209 ASP A C 1
ATOM 1686 O O . ASP A 1 209 ? 5.561 -16.574 14.085 1.00 44.12 209 ASP A O 1
ATOM 1690 N N . ASN A 1 210 ? 6.336 -17.910 12.451 1.00 43.94 210 ASN A N 1
ATOM 1691 C CA . ASN A 1 210 ? 6.226 -19.215 13.063 1.00 43.94 210 ASN A CA 1
ATOM 1692 C C . ASN A 1 210 ? 7.130 -19.361 14.297 1.00 43.94 210 ASN A C 1
ATOM 1694 O O . ASN A 1 210 ? 8.205 -18.774 14.361 1.00 43.94 210 ASN A O 1
ATOM 1698 N N . GLN A 1 211 ? 6.757 -20.331 15.138 1.00 37.59 211 GLN A N 1
ATOM 1699 C CA . GLN A 1 211 ? 7.603 -21.075 16.079 1.00 37.59 211 GLN A CA 1
ATOM 1700 C C . GLN A 1 211 ? 7.745 -20.583 17.541 1.00 37.59 211 GLN A C 1
ATOM 1702 O O . GLN A 1 211 ? 8.217 -19.497 17.843 1.00 37.59 211 GLN A O 1
ATOM 1707 N N . LEU A 1 212 ? 7.485 -21.561 18.423 1.00 46.56 212 LEU A N 1
ATOM 1708 C CA . LEU A 1 212 ? 7.976 -21.777 19.793 1.00 46.56 212 LEU A CA 1
ATOM 1709 C C . LEU A 1 212 ? 7.127 -21.321 21.004 1.00 46.56 212 LEU A C 1
ATOM 1711 O O . LEU A 1 212 ? 7.305 -20.262 21.589 1.00 46.56 212 LEU A O 1
ATOM 1715 N N . THR A 1 213 ? 6.299 -22.271 21.456 1.00 37.06 213 THR A N 1
ATOM 1716 C CA . THR A 1 213 ? 6.407 -22.958 22.762 1.00 37.06 213 THR A CA 1
ATOM 1717 C C . THR A 1 213 ? 6.580 -22.102 24.026 1.00 37.06 213 THR A C 1
ATOM 1719 O O . THR A 1 213 ? 7.685 -21.702 24.378 1.00 37.06 213 THR A O 1
ATOM 1722 N N . GLY A 1 214 ? 5.514 -21.991 24.825 1.00 40.41 214 GLY A N 1
ATOM 1723 C CA . GLY A 1 214 ? 5.587 -21.459 26.189 1.00 40.41 214 GLY A CA 1
ATOM 1724 C C . GLY A 1 214 ? 4.338 -21.773 27.006 1.00 40.41 214 GLY A C 1
ATOM 1725 O O . GLY A 1 214 ? 3.391 -21.001 27.029 1.00 40.41 214 GLY A O 1
ATOM 1726 N N . ALA A 1 215 ? 4.336 -22.940 27.647 1.00 34.41 215 ALA A N 1
ATOM 1727 C CA . ALA A 1 215 ? 3.273 -23.461 28.501 1.00 34.41 215 ALA A CA 1
ATOM 1728 C C . ALA A 1 215 ? 3.032 -22.626 29.775 1.00 34.41 215 ALA A C 1
ATOM 1730 O O . ALA A 1 215 ? 4.002 -22.202 30.395 1.00 34.41 215 ALA A O 1
ATOM 1731 N N . ALA A 1 216 ? 1.773 -22.526 30.233 1.00 43.56 216 ALA A N 1
ATOM 1732 C CA . ALA A 1 216 ? 1.405 -22.630 31.657 1.00 43.56 216 ALA A CA 1
ATOM 1733 C C . ALA A 1 216 ? -0.126 -22.597 31.898 1.00 43.56 216 ALA A C 1
ATOM 1735 O O . ALA A 1 216 ? -0.751 -21.547 31.937 1.00 43.56 216 ALA A O 1
ATOM 1736 N N . THR A 1 217 ? -0.666 -23.786 32.178 1.00 44.38 217 THR A N 1
ATOM 1737 C CA . THR A 1 217 ? -1.543 -24.084 33.331 1.00 44.38 217 THR A CA 1
ATOM 1738 C C . THR A 1 217 ? -2.993 -23.570 33.359 1.00 44.38 217 THR A C 1
ATOM 1740 O O . THR A 1 217 ? -3.316 -22.475 33.803 1.00 44.38 217 THR A O 1
ATOM 1743 N N . HIS A 1 218 ? -3.878 -24.513 33.034 1.00 37.88 218 HIS A N 1
ATOM 1744 C CA . HIS A 1 218 ? -5.313 -24.573 33.305 1.00 37.88 218 HIS A CA 1
ATOM 1745 C C . HIS A 1 218 ? -5.666 -24.409 34.801 1.00 37.88 218 HIS A C 1
ATOM 1747 O O . HIS A 1 218 ? -5.074 -25.072 35.659 1.00 37.88 218 HIS A O 1
ATOM 1753 N N . LYS A 1 219 ? -6.706 -23.625 35.113 1.00 42.53 219 LYS A N 1
ATOM 1754 C CA . LYS A 1 219 ? -7.474 -23.735 36.365 1.00 42.53 219 LYS A CA 1
ATOM 1755 C C . LYS A 1 219 ? -8.966 -23.508 36.056 1.00 42.53 219 LYS A C 1
ATOM 1757 O O . LYS A 1 219 ? -9.277 -22.482 35.459 1.00 42.53 219 LYS A O 1
ATOM 1762 N N . PRO A 1 220 ? -9.872 -24.441 36.404 1.00 42.22 220 PRO A N 1
ATOM 1763 C CA . PRO A 1 220 ? -11.278 -24.358 36.019 1.00 42.22 220 PRO A CA 1
ATOM 1764 C C . PRO A 1 220 ? -12.136 -23.654 37.083 1.00 42.22 220 PRO A C 1
ATOM 1766 O O . PRO A 1 220 ? -11.767 -23.618 38.257 1.00 42.22 220 PRO A O 1
ATOM 1769 N N . SER A 1 221 ? -13.338 -23.254 36.653 1.00 36.44 221 SER A N 1
ATOM 1770 C CA . SER A 1 221 ? -14.548 -22.987 37.451 1.00 36.44 221 SER A CA 1
ATOM 1771 C C . SER A 1 221 ? -14.804 -21.544 37.903 1.00 36.44 221 SER A C 1
ATOM 1773 O O . SER A 1 221 ? -14.464 -21.170 39.020 1.00 36.44 221 SER A O 1
ATOM 1775 N N . ALA A 1 222 ? -15.559 -20.801 37.090 1.00 45.03 222 ALA A N 1
ATOM 1776 C CA . ALA A 1 222 ? -16.734 -20.045 37.536 1.00 45.03 222 ALA A CA 1
ATOM 1777 C C . ALA A 1 222 ? -17.603 -19.730 36.306 1.00 45.03 222 ALA A C 1
ATOM 1779 O O . ALA A 1 222 ? -17.108 -19.250 35.294 1.00 45.03 222 ALA A O 1
ATOM 1780 N N . VAL A 1 223 ? -18.869 -20.123 36.389 1.00 47.31 223 VAL A N 1
ATOM 1781 C CA . VAL A 1 223 ? -19.887 -20.109 35.336 1.00 47.31 223 VAL A CA 1
ATOM 1782 C C . VAL A 1 223 ? -20.463 -18.699 35.205 1.00 47.31 223 VAL A C 1
ATOM 1784 O O . VAL A 1 223 ? -21.045 -18.223 36.172 1.00 47.31 223 VAL A O 1
ATOM 1787 N N . GLU A 1 224 ? -20.372 -18.080 34.027 1.00 47.62 224 GLU A N 1
ATOM 1788 C CA . GLU A 1 224 ? -21.279 -17.004 33.601 1.00 47.62 224 GLU A CA 1
ATOM 1789 C C . GLU A 1 224 ? -21.564 -17.119 32.091 1.00 47.62 224 GLU A C 1
ATOM 1791 O O . GLU A 1 224 ? -20.691 -17.557 31.336 1.00 47.62 224 GLU A O 1
ATOM 1796 N N . PRO A 1 225 ? -22.814 -16.861 31.668 1.00 55.69 225 PRO A N 1
ATOM 1797 C CA . PRO A 1 225 ? -23.405 -17.439 30.468 1.00 55.69 225 PRO A CA 1
ATOM 1798 C C . PRO A 1 225 ? -22.896 -16.804 29.171 1.00 55.69 225 PRO A C 1
ATOM 1800 O O . PRO A 1 225 ? -22.812 -15.590 29.014 1.00 55.69 225 PRO A O 1
ATOM 1803 N N . GLU A 1 226 ? -22.603 -17.686 28.222 1.00 47.62 226 GLU A N 1
ATOM 1804 C CA . GLU A 1 226 ? -22.175 -17.426 26.855 1.00 47.62 226 GLU A CA 1
ATOM 1805 C C . GLU A 1 226 ? -23.187 -16.532 26.116 1.00 47.62 226 GLU A C 1
ATOM 1807 O O . GLU A 1 226 ? -24.324 -16.931 25.854 1.00 47.62 226 GLU A O 1
ATOM 1812 N N . LYS A 1 227 ? -22.765 -15.320 25.737 1.00 51.56 227 LYS A N 1
ATOM 1813 C CA . LYS A 1 227 ? -23.477 -14.463 24.779 1.00 51.56 227 LYS A CA 1
ATOM 1814 C C . LYS A 1 227 ? -23.322 -15.054 23.372 1.00 51.56 227 LYS A C 1
ATOM 1816 O O . LYS A 1 227 ? -22.654 -14.499 22.509 1.00 51.56 227 LYS A O 1
ATOM 1821 N N . GLN A 1 228 ? -23.938 -16.211 23.146 1.00 47.50 228 GLN A N 1
ATOM 1822 C CA . GLN A 1 228 ? -24.183 -16.776 21.824 1.00 47.50 228 GLN A CA 1
ATOM 1823 C C . GLN A 1 228 ? -25.509 -16.191 21.324 1.00 47.50 228 GLN A C 1
ATOM 1825 O O . GLN A 1 228 ? -26.529 -16.872 21.285 1.00 47.50 228 GLN A O 1
ATOM 1830 N N . THR A 1 229 ? -25.552 -14.886 21.044 1.00 59.97 229 THR A N 1
ATOM 1831 C CA . THR A 1 229 ? -26.814 -14.207 20.693 1.00 59.97 229 THR A CA 1
ATOM 1832 C C . THR A 1 22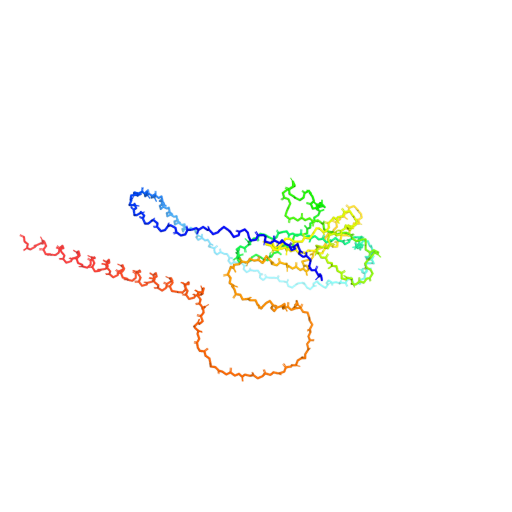9 ? -27.086 -14.181 19.194 1.00 59.97 229 THR A C 1
ATOM 1834 O O . THR A 1 229 ? -28.244 -14.193 18.798 1.00 59.97 229 THR A O 1
ATOM 1837 N N . ASP A 1 230 ? -26.080 -14.262 18.325 1.00 57.97 230 ASP A N 1
ATOM 1838 C CA . ASP A 1 230 ? -26.325 -13.853 16.932 1.00 57.97 230 ASP A CA 1
ATOM 1839 C C . ASP A 1 230 ? -26.848 -14.985 16.032 1.00 57.97 230 ASP A C 1
ATOM 1841 O O . ASP A 1 230 ? -27.711 -14.764 15.180 1.00 57.97 230 ASP A O 1
ATOM 1845 N N . HIS A 1 231 ? -26.402 -16.227 16.247 1.00 64.75 231 HIS A N 1
ATOM 1846 C CA . HIS A 1 231 ? -26.979 -17.392 15.562 1.00 64.75 231 HIS A CA 1
ATOM 1847 C C . HIS A 1 231 ? -28.278 -17.858 16.224 1.00 64.75 231 HIS A C 1
ATOM 1849 O O . HIS A 1 231 ? -29.230 -18.223 15.534 1.00 64.75 231 HIS A O 1
ATOM 1855 N N . THR A 1 232 ? -28.341 -17.797 17.554 1.00 66.31 232 THR A N 1
ATOM 1856 C CA . THR A 1 232 ? -29.484 -18.275 18.337 1.00 66.31 232 THR A CA 1
ATOM 1857 C C . THR A 1 232 ? -30.713 -17.404 18.120 1.00 66.31 232 THR A C 1
ATOM 1859 O O . THR A 1 232 ? -31.800 -17.952 17.988 1.00 66.31 232 THR A O 1
ATOM 1862 N N . VAL A 1 233 ? -30.564 -16.079 17.980 1.00 71.62 233 VAL A N 1
ATOM 1863 C CA . VAL A 1 233 ? -31.692 -15.180 17.666 1.00 71.62 233 VAL A CA 1
ATOM 1864 C C . VAL A 1 233 ? -32.227 -15.428 16.249 1.00 71.62 233 VAL A C 1
ATOM 1866 O O . VAL A 1 233 ? -33.442 -15.471 16.063 1.00 71.62 233 VAL A O 1
ATOM 1869 N N . LYS A 1 234 ? -31.362 -15.704 15.258 1.00 72.94 234 LYS A N 1
ATOM 1870 C CA . LYS A 1 234 ? -31.802 -16.078 13.897 1.00 72.94 234 LYS A CA 1
ATOM 1871 C C . LYS A 1 234 ? -32.550 -17.412 13.880 1.00 72.94 234 LYS A C 1
ATOM 1873 O O . LYS A 1 234 ? -33.605 -17.516 13.262 1.00 72.94 234 LYS A O 1
ATOM 1878 N N . ILE A 1 235 ? -32.038 -18.418 14.590 1.00 77.12 235 ILE A N 1
ATOM 1879 C CA . ILE A 1 235 ? -32.685 -19.735 14.694 1.00 77.12 235 ILE A CA 1
ATOM 1880 C C . ILE A 1 235 ? -33.998 -19.628 15.485 1.00 77.12 235 ILE A C 1
ATOM 1882 O O . ILE A 1 235 ? -35.005 -20.207 15.079 1.00 77.12 235 ILE A O 1
ATOM 1886 N N . ALA A 1 236 ? -34.022 -18.844 16.567 1.00 78.88 236 ALA A N 1
ATOM 1887 C CA . ALA A 1 236 ? -35.220 -18.606 17.366 1.00 78.88 236 ALA A CA 1
ATOM 1888 C C . ALA A 1 236 ? -36.323 -17.915 16.553 1.00 78.88 236 ALA A C 1
ATOM 1890 O O . ALA A 1 236 ? -37.479 -18.316 16.659 1.00 78.88 236 ALA A O 1
ATOM 1891 N N . GLY A 1 237 ? -35.973 -16.951 15.695 1.00 83.06 237 GLY A N 1
ATOM 1892 C CA . GLY A 1 237 ? -36.924 -16.299 14.791 1.00 83.06 237 GLY A CA 1
ATOM 1893 C C . GLY A 1 237 ? -37.585 -17.277 13.816 1.00 83.06 237 GLY A C 1
ATOM 1894 O O . GLY A 1 237 ? -38.808 -17.281 13.683 1.00 83.06 237 GLY A O 1
ATOM 1895 N N . VAL A 1 238 ? -36.804 -18.173 13.198 1.00 89.75 238 VAL A N 1
ATOM 1896 C CA . VAL A 1 238 ? -37.342 -19.196 12.280 1.00 89.75 238 VAL A CA 1
ATOM 1897 C C . VAL A 1 238 ? -38.260 -20.175 13.018 1.00 89.75 238 VAL A C 1
ATOM 1899 O O . VAL A 1 238 ? -39.350 -20.481 12.537 1.00 89.75 238 VAL A O 1
ATOM 1902 N N . ILE A 1 239 ? -37.867 -20.633 14.213 1.00 91.00 239 ILE A N 1
ATOM 1903 C CA . ILE A 1 239 ? -38.697 -21.535 15.028 1.00 91.00 239 ILE A CA 1
ATOM 1904 C C . ILE A 1 239 ? -40.003 -20.845 15.448 1.00 91.00 239 ILE A C 1
ATOM 1906 O O . ILE A 1 239 ? -41.070 -21.454 15.356 1.00 91.00 239 ILE A O 1
ATOM 1910 N N . ALA A 1 240 ? -39.943 -19.576 15.865 1.00 90.38 240 ALA A N 1
ATOM 1911 C CA . ALA A 1 240 ? -41.125 -18.796 16.225 1.00 90.38 240 ALA A CA 1
ATOM 1912 C C . ALA A 1 240 ? -42.080 -18.619 15.031 1.00 90.38 240 ALA A C 1
ATOM 1914 O O . ALA A 1 240 ? -43.286 -18.819 15.185 1.00 90.38 240 ALA A O 1
ATOM 1915 N N . GLY A 1 241 ? -41.549 -18.340 13.833 1.00 92.44 241 GLY A N 1
ATOM 1916 C CA . GLY A 1 241 ? -42.337 -18.234 12.601 1.00 92.44 241 GLY A CA 1
ATOM 1917 C C . GLY A 1 241 ? -43.052 -19.538 12.233 1.00 92.44 241 GLY A C 1
ATOM 1918 O O . GLY A 1 241 ? -44.250 -19.529 11.948 1.00 92.44 241 GLY A O 1
ATOM 1919 N N . ILE A 1 242 ? -42.359 -20.679 12.324 1.00 94.50 242 ILE A N 1
ATOM 1920 C CA . ILE A 1 242 ? -42.956 -21.998 12.053 1.00 94.50 242 ILE A CA 1
ATOM 1921 C C . ILE A 1 242 ? -44.063 -22.318 13.068 1.00 94.50 242 ILE A C 1
ATOM 1923 O O . ILE A 1 242 ? -45.137 -22.782 12.681 1.00 94.50 242 ILE A O 1
ATOM 1927 N N . LEU A 1 243 ? -43.842 -22.055 14.362 1.00 94.69 243 LEU A N 1
ATOM 1928 C CA . LEU A 1 243 ? -44.857 -22.294 15.395 1.00 94.69 243 LEU A CA 1
ATOM 1929 C C . LEU A 1 243 ? -46.114 -21.442 15.174 1.00 94.69 243 LEU A C 1
ATOM 1931 O O . LEU A 1 243 ? -47.227 -21.961 15.290 1.00 94.69 243 LEU A O 1
ATOM 1935 N N . LEU A 1 244 ? -45.953 -20.168 14.807 1.00 94.81 244 LEU A N 1
ATOM 1936 C CA . LEU A 1 244 ? -47.070 -19.274 14.503 1.00 94.81 244 LEU A CA 1
ATOM 1937 C C . LEU A 1 244 ? -47.847 -19.744 13.264 1.00 94.81 244 LEU A C 1
ATOM 1939 O O . LEU A 1 244 ? -49.076 -19.820 13.313 1.00 94.81 244 LEU A O 1
ATOM 1943 N N . PHE A 1 245 ? -47.150 -20.159 12.200 1.00 94.25 245 PHE A N 1
ATOM 1944 C CA . PHE A 1 245 ? -47.781 -20.704 10.994 1.00 94.25 245 PHE A CA 1
ATOM 1945 C C . PHE A 1 245 ? -48.626 -21.950 11.297 1.00 94.25 245 PHE A C 1
ATOM 1947 O O . PHE A 1 245 ? -49.767 -22.049 10.849 1.00 94.25 245 PHE A O 1
ATOM 1954 N N . VAL A 1 246 ? -48.121 -22.876 12.122 1.00 95.38 246 VAL A N 1
ATOM 1955 C CA . VAL A 1 246 ? -48.865 -24.086 12.519 1.00 95.38 246 VAL A CA 1
ATOM 1956 C C . VAL A 1 246 ? -50.119 -23.737 13.326 1.00 95.38 246 VAL A C 1
ATOM 1958 O O . VAL A 1 246 ? -51.173 -24.331 13.095 1.00 95.38 246 VAL A O 1
ATOM 1961 N N . ILE A 1 247 ? -50.048 -22.768 14.246 1.00 95.25 247 ILE A N 1
ATOM 1962 C CA . ILE A 1 247 ? -51.210 -22.332 15.037 1.00 95.25 247 ILE A CA 1
ATOM 1963 C C . ILE A 1 247 ? -52.278 -21.704 14.134 1.00 95.25 247 ILE A C 1
ATOM 1965 O O . ILE A 1 247 ? -53.451 -22.070 14.249 1.00 95.25 247 ILE A O 1
ATOM 1969 N N . ILE A 1 248 ? -51.890 -20.813 13.214 1.00 94.25 248 ILE A N 1
ATOM 1970 C CA . ILE A 1 248 ? -52.818 -20.195 12.256 1.00 94.25 248 ILE A CA 1
ATOM 1971 C C . ILE A 1 248 ? -53.424 -21.262 11.346 1.00 94.25 248 ILE A C 1
ATOM 1973 O O . ILE A 1 248 ? -54.644 -21.313 11.200 1.00 94.25 248 ILE A O 1
ATOM 1977 N N . PHE A 1 249 ? -52.611 -22.167 10.798 1.00 93.62 249 PHE A N 1
ATOM 1978 C CA . PHE A 1 249 ? -53.082 -23.242 9.927 1.00 93.62 249 PHE A CA 1
ATOM 1979 C C . PHE A 1 249 ? -54.087 -24.153 10.643 1.00 93.62 249 PHE A C 1
ATOM 1981 O O . PHE A 1 249 ? -55.165 -24.431 10.115 1.00 93.62 249 PHE A O 1
ATOM 1988 N N . LEU A 1 250 ? -53.802 -24.561 11.886 1.00 92.81 250 LEU A N 1
ATOM 1989 C CA . LEU A 1 250 ? -54.755 -25.310 12.710 1.00 92.81 250 LEU A CA 1
ATOM 1990 C C . LEU A 1 250 ? -56.017 -24.490 13.004 1.00 92.81 250 LEU A C 1
ATOM 1992 O O . LEU A 1 250 ? -57.117 -25.037 12.935 1.00 92.81 250 LEU A O 1
ATOM 1996 N N . GLY A 1 251 ? -55.889 -23.190 13.279 1.00 91.38 251 GLY A N 1
ATOM 1997 C CA . GLY A 1 251 ? -57.012 -22.271 13.460 1.00 91.38 251 GLY A CA 1
ATOM 1998 C C . GLY A 1 251 ? -57.920 -22.212 12.231 1.00 91.38 251 GLY A C 1
ATOM 1999 O O . GLY A 1 251 ? -59.129 -22.407 12.355 1.00 91.38 251 GLY A O 1
ATOM 2000 N N . VAL A 1 252 ? -57.348 -22.043 11.037 1.00 90.19 252 VAL A N 1
ATOM 2001 C CA . VAL A 1 252 ? -58.072 -22.029 9.757 1.00 90.19 252 VAL A CA 1
ATOM 2002 C C . VAL A 1 252 ? -58.724 -23.381 9.489 1.00 90.19 252 VAL A C 1
ATOM 2004 O O . VAL A 1 252 ? -59.912 -23.427 9.180 1.00 90.19 252 VAL A O 1
ATOM 2007 N N . VAL A 1 253 ? -58.015 -24.495 9.684 1.00 87.19 253 VAL A N 1
ATOM 2008 C CA . VAL A 1 253 ? -58.584 -25.842 9.513 1.00 87.19 253 VAL A CA 1
ATOM 2009 C C . VAL A 1 253 ? -59.739 -26.079 10.489 1.00 87.19 253 VAL A C 1
ATOM 2011 O O . VAL A 1 253 ? -60.776 -26.615 10.094 1.00 87.19 253 VAL A O 1
ATOM 2014 N N . LEU A 1 254 ? -59.617 -25.651 11.749 1.00 86.38 254 LEU A N 1
ATOM 2015 C CA . LEU A 1 254 ? -60.697 -25.737 12.734 1.00 86.38 254 LEU A CA 1
ATOM 2016 C C . LEU A 1 254 ? -61.871 -24.819 12.373 1.00 86.38 254 LEU A C 1
ATOM 2018 O O . LEU A 1 254 ? -63.019 -25.246 12.505 1.00 86.38 254 LEU A O 1
ATOM 2022 N N . LEU A 1 255 ? -61.622 -23.611 11.861 1.00 82.81 255 LEU A N 1
ATOM 2023 C CA . LEU A 1 255 ? -62.659 -22.693 11.378 1.00 82.81 255 LEU A CA 1
ATOM 2024 C C . LEU A 1 255 ? -63.371 -23.242 10.138 1.00 82.81 255 LEU A C 1
ATOM 2026 O O . LEU A 1 255 ? -64.599 -23.207 10.082 1.00 82.81 255 LEU A O 1
ATOM 2030 N N . MET A 1 256 ? -62.643 -23.819 9.182 1.00 80.81 256 MET A N 1
ATOM 2031 C CA . MET A 1 256 ? -63.210 -24.478 8.003 1.00 80.81 256 MET A CA 1
ATOM 2032 C C . MET A 1 256 ? -64.016 -25.719 8.396 1.00 80.81 256 MET A C 1
ATOM 2034 O O . MET A 1 256 ? -65.136 -25.915 7.917 1.00 80.81 256 MET A O 1
ATOM 2038 N N . LYS A 1 257 ? -63.501 -26.535 9.324 1.00 76.75 257 LYS A N 1
ATOM 2039 C CA . LYS A 1 257 ? -64.211 -27.711 9.843 1.00 76.75 257 LYS A CA 1
ATOM 2040 C C . LYS A 1 257 ? -65.463 -27.304 10.625 1.00 76.75 257 LYS A C 1
ATOM 2042 O O . LYS A 1 257 ? -66.502 -27.945 10.476 1.00 76.75 257 LYS A O 1
ATOM 2047 N N . LYS A 1 258 ? -65.408 -26.194 11.368 1.00 70.81 258 LYS A N 1
ATOM 2048 C CA . LYS A 1 258 ? -66.550 -25.621 12.091 1.00 70.81 258 LYS A CA 1
ATOM 2049 C C . LYS A 1 258 ? -67.579 -24.989 11.139 1.00 70.81 258 LYS A C 1
ATOM 2051 O O . LYS A 1 258 ? -68.776 -25.216 11.320 1.00 70.81 258 LYS A O 1
ATOM 2056 N N . ARG A 1 259 ? -67.163 -24.303 10.064 1.00 65.25 259 ARG A N 1
ATOM 2057 C CA . ARG A 1 259 ? -68.080 -23.795 9.021 1.00 65.25 259 ARG A CA 1
ATOM 2058 C C . ARG A 1 259 ? -68.808 -24.927 8.293 1.00 65.25 259 ARG A C 1
ATOM 2060 O O . ARG A 1 259 ? -70.020 -24.825 8.113 1.00 65.25 259 ARG A O 1
ATOM 2067 N N . ARG A 1 260 ? -68.131 -26.043 7.985 1.00 57.03 260 ARG A N 1
ATOM 2068 C CA . ARG A 1 260 ? -68.799 -27.229 7.410 1.00 57.03 260 ARG A CA 1
ATOM 2069 C C . ARG A 1 260 ? -69.857 -27.822 8.345 1.00 57.03 260 ARG A C 1
ATOM 2071 O O . ARG A 1 260 ? -70.897 -28.264 7.866 1.00 57.03 260 ARG A O 1
ATOM 2078 N N . THR A 1 261 ? -69.651 -27.786 9.665 1.00 54.88 261 THR A N 1
ATOM 2079 C CA . THR A 1 261 ? -70.690 -28.244 10.603 1.00 54.88 261 THR A CA 1
ATOM 2080 C C . THR A 1 261 ? -71.875 -27.285 10.703 1.00 54.88 261 THR A C 1
ATOM 2082 O O . THR A 1 261 ? -73.002 -27.760 10.786 1.00 54.88 261 THR A O 1
ATOM 2085 N N . TYR A 1 262 ? -71.682 -25.964 10.618 1.00 55.88 262 TYR A N 1
ATOM 2086 C CA . TYR A 1 262 ? -72.816 -25.033 10.698 1.00 55.88 262 TYR A CA 1
ATOM 2087 C C . TYR A 1 262 ? -73.747 -25.112 9.486 1.00 55.88 262 TYR A C 1
ATOM 2089 O O . TYR A 1 262 ? -74.960 -25.085 9.674 1.00 55.88 262 TYR A O 1
ATOM 2097 N N . GLN A 1 263 ? -73.221 -25.315 8.274 1.00 55.19 263 GLN A N 1
ATOM 2098 C CA . GLN A 1 263 ? -74.076 -25.474 7.090 1.00 55.19 263 GLN A CA 1
ATOM 2099 C C . GLN A 1 263 ? -74.914 -26.765 7.097 1.00 55.19 263 GLN A C 1
ATOM 2101 O O . GLN A 1 263 ? -75.942 -26.815 6.429 1.00 55.19 263 GLN A O 1
ATOM 2106 N N . SER A 1 264 ? -74.545 -27.792 7.874 1.00 55.19 264 SER A N 1
ATOM 2107 C CA . SER A 1 264 ? -75.388 -28.993 8.010 1.00 55.19 264 SER A CA 1
ATOM 2108 C C . SER A 1 264 ? -76.525 -28.836 9.025 1.00 55.19 264 SER A C 1
ATOM 2110 O O . SER A 1 264 ? -77.537 -29.518 8.899 1.00 55.19 264 SER A O 1
ATOM 2112 N N . TYR A 1 265 ? -76.408 -27.941 10.011 1.00 57.12 265 TYR A N 1
ATOM 2113 C CA . TYR A 1 265 ? -77.464 -27.756 11.017 1.00 57.12 265 TYR A CA 1
ATOM 2114 C C . TYR A 1 265 ? -78.552 -26.769 10.587 1.00 57.12 265 TYR A C 1
ATOM 2116 O O . TYR A 1 265 ? -79.680 -26.875 11.059 1.00 57.12 265 TYR A O 1
ATOM 2124 N N . THR A 1 266 ? -78.275 -25.871 9.639 1.00 60.69 266 THR A N 1
ATOM 2125 C CA . THR A 1 266 ? -79.296 -24.951 9.104 1.00 60.69 266 THR A CA 1
ATOM 2126 C C . THR A 1 266 ? -80.266 -25.611 8.124 1.00 60.69 266 THR A C 1
ATOM 2128 O O . THR A 1 266 ? -81.189 -24.956 7.665 1.00 60.69 266 THR A O 1
ATOM 2131 N N . TYR A 1 267 ? -80.085 -26.894 7.797 1.00 58.81 267 TYR A N 1
ATOM 2132 C CA . TYR A 1 267 ? -81.026 -27.651 6.962 1.00 58.81 267 TYR A CA 1
ATOM 2133 C C . TYR A 1 267 ? -82.083 -28.424 7.775 1.00 58.81 267 TYR A C 1
ATOM 2135 O O . TYR A 1 267 ? -82.920 -29.111 7.194 1.00 58.81 267 TYR A O 1
ATOM 2143 N N . TYR A 1 268 ? -82.053 -28.318 9.111 1.00 60.28 268 TYR A N 1
ATOM 2144 C CA . TYR A 1 268 ? -82.962 -29.032 10.019 1.00 60.28 268 TYR A CA 1
ATOM 2145 C C . TYR A 1 268 ? -83.640 -28.132 11.073 1.00 60.28 268 TYR A C 1
ATOM 2147 O O . TYR A 1 268 ? -84.166 -28.645 12.063 1.00 60.28 268 TYR A O 1
ATOM 2155 N N . LEU A 1 269 ? -83.668 -26.813 10.852 1.00 57.72 269 LEU A N 1
ATOM 2156 C CA . LEU A 1 269 ? -84.552 -25.856 11.536 1.00 57.72 269 LEU A CA 1
ATOM 2157 C C . LEU A 1 269 ? -85.376 -25.086 10.503 1.00 57.72 269 LEU A C 1
ATOM 2159 O O . LEU A 1 269 ? -86.530 -24.745 10.841 1.00 57.72 269 LEU A O 1
#

Foldseek 3Di:
DAAFAPPPPPPPPPPPPDDDDDDDDDDDDDDDDDDDDDDDDDDDDDDDDDDDDDDDDDDDDDPPPPPPPPPPVPVPVQPDFDFFKKWKKKFWDDPDPCPDDDDPPDDDDPDAAAPVCCVVVVHRMHIQEMDTPVRDPDDDDDYQQPQDHHPNHGRHHHHQQIKMWMKMWTWTADPNDIDIDMDTPDIDDRDDPPPDDDPDPPPDDPDDDDDDDDDDDDDDDDDDDDPPPPVVVVVVVVVVVVVVVVVVVVVVVVVVVVVVVVVVVVVPD

pLDDT: mean 72.12, std 18.91, range [34.41, 97.69]

Secondary structure (DSSP, 8-state):
-EE-B----------------------------------------------------------------------TTTT-----EEEEEEEEE------TT---------S---HHHHTTTT-SEEEEEEEEGGG-SS----EETSSEEETTEEEPPBPTTSEEEEEEEEEEEETTEEEEEEEEEEEE------S--------PPPS----------------------HHHHHHHHHHHHHHHHHHHHHHHHHHHHHHHHHHHHTT--